Protein AF-A0A1V5PRC6-F1 (afdb_monomer_lite)

Secondary structure (DSSP, 8-state):
--TTGGGHHHHHHHHHHHHHHHHHHHHTTTTTTSHHHHHHHHHHHHHHHHHHHHHHH-GGGTS----EEEE-TTTSSEEEEE-SS--HHHHHHHHHHHTTS-HHHHHHHHHHHHHHHHHH---TTHHHHHTT-TGGGGGGGEEEEEEEE-STTTT-TTS--EEEEEEETTEEEEEEEEETTEEEEEEE----HHHH--

Sequence (198 aa):
MSKRKALILPVIILGLLEIFFVIMMLVFWGRIVHPVGAAIFGIMLTVFFIMYVYYYIHPEKYYSDDVKKFNSQLFGCDIEVEAENVSKEYVNACIRFFDKINMSLIVEKTHEDFERFKEVGTFDGIEDMEEQACDEGILDFIKMKIMHIDAEHGQDPNAVWFIAEGEAEWCEGFEIVVADGKVVHIGELSGDYNAWIK

pLDDT: mean 76.69, std 14.78, range [38.5, 95.56]

Structure (mmCIF, N/CA/C/O backbone):
data_AF-A0A1V5PRC6-F1
#
_entry.id   AF-A0A1V5PRC6-F1
#
loop_
_atom_site.group_PDB
_atom_site.id
_atom_site.type_symbol
_atom_site.label_atom_id
_atom_site.label_alt_id
_atom_site.label_comp_id
_atom_site.label_asym_id
_atom_site.label_entity_id
_atom_site.label_seq_id
_atom_site.pdbx_PDB_ins_code
_atom_site.Cartn_x
_atom_site.Cartn_y
_atom_site.Cartn_z
_atom_site.occupancy
_atom_site.B_iso_or_equiv
_atom_site.auth_seq_id
_atom_site.auth_comp_id
_atom_site.auth_asym_id
_atom_site.auth_atom_id
_atom_site.pdbx_PDB_model_num
ATOM 1 N N . MET A 1 1 ? 16.216 5.458 -0.255 1.00 42.84 1 MET A N 1
ATOM 2 C CA . MET A 1 1 ? 17.562 4.814 -0.319 1.00 42.84 1 MET A CA 1
ATOM 3 C C . MET A 1 1 ? 18.669 5.836 -0.609 1.00 42.84 1 MET A C 1
ATOM 5 O O . MET A 1 1 ? 18.447 6.764 -1.372 1.00 42.84 1 MET A O 1
ATOM 9 N N . SER A 1 2 ? 19.866 5.713 -0.008 1.00 38.50 2 SER A N 1
ATOM 10 C CA . SER A 1 2 ? 20.933 6.722 -0.177 1.00 38.50 2 SER A CA 1
ATOM 11 C C . SER A 1 2 ? 21.449 6.796 -1.624 1.00 38.50 2 SER A C 1
ATOM 13 O O . SER A 1 2 ? 21.716 5.767 -2.250 1.00 38.50 2 SER A O 1
ATOM 15 N N . LYS A 1 3 ? 21.663 8.024 -2.120 1.00 47.69 3 LYS A N 1
ATOM 16 C CA . LYS A 1 3 ? 22.167 8.406 -3.462 1.00 47.69 3 LYS A CA 1
ATOM 17 C C . LYS A 1 3 ? 23.437 7.668 -3.941 1.00 47.69 3 LYS A C 1
ATOM 19 O O . LYS A 1 3 ? 23.867 7.848 -5.074 1.00 47.69 3 LYS A O 1
ATOM 24 N N . ARG A 1 4 ? 24.054 6.836 -3.095 1.00 44.53 4 ARG A N 1
ATOM 25 C CA . ARG A 1 4 ? 25.241 6.031 -3.400 1.00 44.53 4 ARG A CA 1
ATOM 26 C C . ARG A 1 4 ? 24.949 4.841 -4.316 1.00 44.53 4 ARG A C 1
ATOM 28 O O . ARG A 1 4 ? 25.801 4.535 -5.138 1.00 44.53 4 ARG A O 1
ATOM 35 N N . LYS A 1 5 ? 23.778 4.191 -4.230 1.00 45.28 5 LYS A N 1
ATOM 36 C CA . LYS A 1 5 ? 23.466 3.022 -5.087 1.00 45.28 5 LYS A CA 1
ATOM 37 C C . LYS A 1 5 ? 23.193 3.409 -6.550 1.00 45.28 5 LYS A C 1
ATOM 39 O O . LYS A 1 5 ? 23.636 2.697 -7.445 1.00 45.28 5 LYS A O 1
ATOM 44 N N . ALA A 1 6 ? 22.600 4.582 -6.788 1.00 51.66 6 ALA A N 1
ATOM 45 C CA . ALA A 1 6 ? 22.374 5.135 -8.130 1.00 51.66 6 ALA A CA 1
ATOM 46 C C . ALA A 1 6 ? 23.675 5.475 -8.894 1.00 51.66 6 ALA A C 1
ATOM 48 O O . ALA A 1 6 ? 23.678 5.545 -10.118 1.00 51.66 6 ALA A O 1
ATOM 49 N N . LEU A 1 7 ? 24.799 5.649 -8.186 1.00 52.06 7 LEU A N 1
ATOM 50 C CA . LEU A 1 7 ? 26.110 5.954 -8.777 1.00 52.06 7 LEU A CA 1
ATOM 51 C C . LEU A 1 7 ? 26.957 4.708 -9.081 1.00 52.06 7 LEU A C 1
ATOM 53 O O . LEU A 1 7 ? 27.932 4.810 -9.819 1.00 52.06 7 LEU A O 1
ATOM 57 N N . ILE A 1 8 ? 26.596 3.531 -8.561 1.00 57.25 8 ILE A N 1
ATOM 58 C CA . ILE A 1 8 ? 27.386 2.302 -8.752 1.00 57.25 8 ILE A CA 1
ATOM 59 C C . ILE A 1 8 ? 27.219 1.755 -10.172 1.00 57.25 8 ILE A C 1
ATOM 61 O O . ILE A 1 8 ? 28.206 1.383 -10.803 1.00 57.25 8 ILE A O 1
ATOM 65 N N . LEU A 1 9 ? 25.993 1.747 -10.703 1.00 59.53 9 LEU A N 1
ATOM 66 C CA . LEU A 1 9 ? 25.723 1.231 -12.045 1.00 59.53 9 LEU A CA 1
ATOM 67 C C . LEU A 1 9 ? 26.432 2.048 -13.151 1.00 59.53 9 LEU A C 1
ATOM 69 O O . LEU A 1 9 ? 27.102 1.430 -13.979 1.00 59.53 9 LEU A O 1
ATOM 73 N N . PRO A 1 10 ? 26.415 3.400 -13.140 1.00 59.75 10 PRO A N 1
ATOM 74 C CA . PRO A 1 10 ? 27.219 4.206 -14.062 1.00 59.75 10 PRO A CA 1
ATOM 75 C C . PRO A 1 10 ? 28.721 3.911 -13.985 1.00 59.75 10 PRO A C 1
ATOM 77 O O . PRO A 1 10 ? 29.382 3.848 -15.017 1.00 59.75 10 PRO A O 1
ATOM 80 N N . VAL A 1 11 ? 29.261 3.691 -12.781 1.00 63.56 11 VAL A N 1
ATOM 81 C CA . VAL A 1 11 ? 30.690 3.398 -12.572 1.00 63.56 11 VAL A CA 1
ATOM 82 C C . VAL A 1 11 ? 31.066 2.011 -13.099 1.00 63.56 11 VAL A C 1
ATOM 84 O O . VAL A 1 11 ? 32.106 1.863 -13.737 1.00 63.56 11 VAL A O 1
ATOM 87 N N . ILE A 1 12 ? 30.215 1.000 -12.897 1.00 66.81 12 ILE A N 1
ATOM 88 C CA . ILE A 1 12 ? 30.422 -0.346 -13.455 1.00 66.81 12 ILE A CA 1
ATOM 89 C C . ILE A 1 12 ? 30.354 -0.308 -14.986 1.00 66.81 12 ILE A C 1
ATOM 91 O O . ILE A 1 12 ? 31.206 -0.900 -15.650 1.00 66.81 12 ILE A O 1
ATOM 95 N N . ILE A 1 13 ? 29.386 0.421 -15.553 1.00 66.31 13 ILE A N 1
ATOM 96 C CA . ILE A 1 13 ? 29.265 0.605 -17.006 1.00 66.31 13 ILE A CA 1
ATOM 97 C C . ILE A 1 13 ? 30.512 1.312 -17.559 1.00 66.31 13 ILE A C 1
ATOM 99 O O . ILE A 1 13 ? 31.078 0.840 -18.542 1.00 66.31 13 ILE A O 1
ATOM 103 N N . LEU A 1 14 ? 30.998 2.373 -16.905 1.00 64.38 14 LEU A N 1
ATOM 104 C CA . LEU A 1 14 ? 32.249 3.059 -17.262 1.00 64.38 14 LEU A CA 1
ATOM 105 C C . LEU A 1 14 ? 33.458 2.111 -17.248 1.00 64.38 14 LEU A C 1
ATOM 107 O O . LEU A 1 14 ? 34.212 2.077 -18.218 1.00 64.38 14 LEU A O 1
ATOM 111 N N . GLY A 1 15 ? 33.610 1.291 -16.205 1.00 69.19 15 GLY A N 1
ATOM 112 C CA . GLY A 1 15 ? 34.717 0.333 -16.111 1.00 69.19 15 GLY A CA 1
ATOM 113 C C . GLY A 1 15 ? 34.672 -0.755 -17.191 1.00 69.19 15 GLY A C 1
ATOM 114 O O . GLY A 1 15 ? 35.693 -1.078 -17.798 1.00 69.19 15 GLY A O 1
ATOM 115 N N . LEU A 1 16 ? 33.487 -1.296 -17.493 1.00 68.31 16 LEU A N 1
ATOM 116 C CA . LEU A 1 16 ? 33.313 -2.274 -18.574 1.00 68.31 16 LEU A CA 1
ATOM 117 C C . LEU A 1 16 ? 33.572 -1.656 -19.958 1.00 68.31 16 LEU A C 1
ATOM 119 O O . LEU A 1 16 ? 34.124 -2.324 -20.835 1.00 68.31 16 LEU A O 1
ATOM 123 N N . LEU A 1 17 ? 33.222 -0.381 -20.144 1.00 63.91 17 LEU A N 1
ATOM 124 C CA . LEU A 1 17 ? 33.482 0.371 -21.373 1.00 63.91 17 LEU A CA 1
ATOM 125 C C . LEU A 1 17 ? 34.975 0.629 -21.591 1.00 63.91 17 LEU A C 1
ATOM 127 O O . LEU A 1 17 ? 35.452 0.467 -22.713 1.00 63.91 17 LEU A O 1
ATOM 131 N N . GLU A 1 18 ? 35.726 0.975 -20.545 1.00 63.62 18 GLU A N 1
ATOM 132 C CA . GLU A 1 18 ? 37.183 1.134 -20.636 1.00 63.62 18 GLU A CA 1
ATOM 133 C C . GLU A 1 18 ? 37.867 -0.182 -21.020 1.00 63.62 18 GLU A C 1
ATOM 135 O O . GLU A 1 18 ? 38.711 -0.209 -21.917 1.00 63.62 18 GLU A O 1
ATOM 140 N N . ILE A 1 19 ? 37.446 -1.297 -20.415 1.00 71.38 19 ILE A N 1
ATOM 141 C CA . ILE A 1 19 ? 37.961 -2.631 -20.750 1.00 71.38 19 ILE A CA 1
ATOM 142 C C . ILE A 1 19 ? 37.631 -2.987 -22.206 1.00 71.38 19 ILE A C 1
ATOM 144 O O . ILE A 1 19 ? 38.510 -3.439 -22.943 1.00 71.38 19 ILE A O 1
ATOM 148 N N . PHE A 1 20 ? 36.397 -2.740 -22.655 1.00 70.50 20 PHE A N 1
ATOM 149 C CA . PHE A 1 20 ? 35.999 -2.953 -24.048 1.00 70.50 20 PHE A CA 1
ATOM 150 C C . PHE A 1 20 ? 36.829 -2.099 -25.017 1.00 70.50 20 PHE A C 1
ATOM 152 O O . PHE A 1 20 ? 37.283 -2.599 -26.046 1.00 70.50 20 PHE A O 1
ATOM 159 N N . PHE A 1 21 ? 37.084 -0.834 -24.676 1.00 66.19 21 PHE A N 1
ATOM 160 C CA . PHE A 1 21 ? 37.888 0.082 -25.484 1.00 66.19 21 PHE A CA 1
ATOM 161 C C . PHE A 1 21 ? 39.344 -0.383 -25.605 1.00 66.19 21 PHE A C 1
ATOM 163 O O . PHE A 1 21 ? 39.897 -0.393 -26.705 1.00 66.19 21 PHE A O 1
ATOM 170 N N . VAL A 1 22 ? 39.946 -0.838 -24.502 1.00 67.75 22 VAL A N 1
ATOM 171 C CA . VAL A 1 22 ? 41.302 -1.408 -24.490 1.00 67.75 22 VAL A CA 1
ATOM 172 C C . VAL A 1 22 ? 41.365 -2.682 -25.336 1.00 67.75 22 VAL A C 1
ATOM 174 O O . VAL A 1 22 ? 42.270 -2.823 -26.157 1.00 67.75 22 VAL A O 1
ATOM 177 N N . ILE A 1 23 ? 40.385 -3.582 -25.209 1.00 69.69 23 ILE A N 1
ATOM 178 C CA . ILE A 1 23 ? 40.307 -4.806 -26.022 1.00 69.69 23 ILE A CA 1
ATOM 179 C C . ILE A 1 23 ? 40.154 -4.459 -27.507 1.00 69.69 23 ILE A C 1
ATOM 181 O O . ILE A 1 23 ? 40.858 -5.023 -28.339 1.00 69.69 23 ILE A O 1
ATOM 185 N N . MET A 1 24 ? 39.294 -3.502 -27.856 1.00 66.50 24 MET A N 1
ATOM 186 C CA . MET A 1 24 ? 39.117 -3.042 -29.236 1.00 66.50 24 MET A CA 1
ATOM 187 C C . MET A 1 24 ? 40.388 -2.395 -29.793 1.00 66.50 24 MET A C 1
ATOM 189 O O . MET A 1 24 ? 40.778 -2.699 -30.920 1.00 66.50 24 MET A O 1
ATOM 193 N N . MET A 1 25 ? 41.081 -1.559 -29.014 1.00 66.88 25 MET A N 1
ATOM 194 C CA . MET A 1 25 ? 42.379 -1.013 -29.414 1.00 66.88 25 MET A CA 1
ATOM 195 C C . MET A 1 25 ? 43.389 -2.128 -29.679 1.00 66.88 25 MET A C 1
ATOM 197 O O . MET A 1 25 ? 44.073 -2.064 -30.693 1.00 66.88 25 MET A O 1
ATOM 201 N N . LEU A 1 26 ? 43.457 -3.155 -28.826 1.00 66.00 26 LEU A N 1
ATOM 202 C CA . LEU A 1 26 ? 44.367 -4.294 -28.989 1.00 66.00 26 LEU A CA 1
ATOM 203 C C . LEU A 1 26 ? 44.008 -5.173 -30.199 1.00 66.00 26 LEU A C 1
ATOM 205 O O . LEU A 1 26 ? 44.893 -5.549 -30.963 1.00 66.00 26 LEU A O 1
ATOM 209 N N . VAL A 1 27 ? 42.722 -5.470 -30.413 1.00 66.06 27 VAL A N 1
ATOM 210 C CA . VAL A 1 27 ? 42.231 -6.310 -31.525 1.00 66.06 27 VAL A CA 1
ATOM 211 C C . VAL A 1 27 ? 42.400 -5.615 -32.877 1.00 66.06 27 VAL A C 1
ATOM 213 O O . VAL A 1 27 ? 42.707 -6.261 -33.880 1.00 66.06 27 VAL A O 1
ATOM 216 N N . PHE A 1 28 ? 42.222 -4.295 -32.920 1.00 59.84 28 PHE A N 1
ATOM 217 C CA . PHE A 1 28 ? 42.363 -3.499 -34.138 1.00 59.84 28 PHE A CA 1
ATOM 218 C C . PHE A 1 28 ? 43.728 -2.801 -34.253 1.00 59.84 28 PHE A C 1
ATOM 220 O O . PHE A 1 28 ? 43.944 -2.029 -35.198 1.00 59.84 28 PHE A O 1
ATOM 227 N N . TRP A 1 29 ? 44.674 -3.109 -33.357 1.00 55.72 29 TRP A N 1
ATOM 228 C CA . TRP A 1 29 ? 46.030 -2.568 -33.388 1.00 55.72 29 TRP A CA 1
ATOM 229 C C . TRP A 1 29 ? 46.721 -2.998 -34.689 1.00 55.72 29 TRP A C 1
ATOM 231 O O . TRP A 1 29 ? 47.000 -4.172 -34.918 1.00 55.72 29 TRP A O 1
ATOM 241 N N . GLY A 1 30 ? 46.934 -2.038 -35.593 1.00 57.31 30 GLY A N 1
ATOM 242 C CA . GLY A 1 30 ? 47.478 -2.262 -36.940 1.00 57.31 30 GLY A CA 1
ATOM 243 C C . GLY A 1 30 ? 46.455 -2.230 -38.088 1.00 57.31 30 GLY A C 1
ATOM 244 O O . GLY A 1 30 ? 46.858 -2.049 -39.233 1.00 57.31 30 GLY A O 1
ATOM 245 N N . ARG A 1 31 ? 45.141 -2.318 -37.820 1.00 54.44 31 ARG A N 1
ATOM 246 C CA . ARG A 1 31 ? 44.065 -2.150 -38.831 1.00 54.44 31 ARG A CA 1
ATOM 247 C C . ARG A 1 31 ? 43.356 -0.793 -38.773 1.00 54.44 31 ARG A C 1
ATOM 249 O O . ARG A 1 31 ? 42.708 -0.420 -39.747 1.00 54.44 31 ARG A O 1
ATOM 256 N N . ILE A 1 32 ? 43.516 -0.030 -37.688 1.00 52.97 32 ILE A N 1
ATOM 257 C CA . ILE A 1 32 ? 42.966 1.338 -37.531 1.00 52.97 32 ILE A CA 1
ATOM 258 C C . ILE A 1 32 ? 43.562 2.329 -38.548 1.00 52.97 32 ILE A C 1
ATOM 260 O O . ILE A 1 32 ? 42.933 3.325 -38.888 1.00 52.97 32 ILE A O 1
ATOM 264 N N . VAL A 1 33 ? 44.737 2.024 -39.104 1.00 53.78 33 VAL A N 1
ATOM 265 C CA . VAL A 1 33 ? 45.370 2.827 -40.166 1.00 53.78 33 VAL A CA 1
ATOM 266 C C . VAL A 1 33 ? 44.620 2.693 -41.506 1.00 53.78 33 VAL A C 1
ATOM 268 O O . VAL A 1 33 ? 44.808 3.504 -42.408 1.00 53.78 33 VAL A O 1
ATOM 271 N N . HIS A 1 34 ? 43.740 1.692 -41.646 1.00 58.69 34 HIS A N 1
ATOM 272 C CA . HIS A 1 34 ? 42.893 1.521 -42.821 1.00 58.69 34 HIS A CA 1
ATOM 273 C C . HIS A 1 34 ? 41.603 2.353 -42.676 1.00 58.69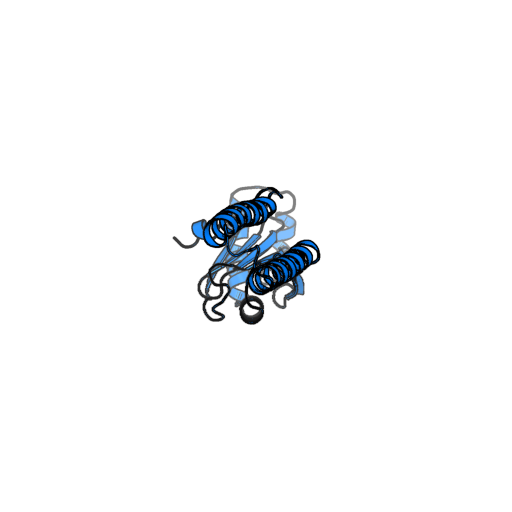 34 HIS A C 1
ATOM 275 O O . HIS A 1 34 ? 40.905 2.221 -41.665 1.00 58.69 34 HIS A O 1
ATOM 281 N N . PRO A 1 35 ? 41.212 3.152 -43.687 1.00 62.84 35 PRO A N 1
ATOM 282 C CA . PRO A 1 35 ? 40.101 4.109 -43.586 1.00 62.84 35 PRO A CA 1
ATOM 283 C C . PRO A 1 35 ? 38.759 3.465 -43.200 1.00 62.84 35 PRO A C 1
ATOM 285 O O . PRO A 1 35 ? 37.956 4.068 -42.495 1.00 62.84 35 PRO A O 1
ATOM 288 N N . VAL A 1 36 ? 38.541 2.205 -43.589 1.00 68.25 36 VAL A N 1
ATOM 289 C CA . VAL A 1 36 ? 37.343 1.431 -43.213 1.00 68.25 36 VAL A CA 1
ATOM 290 C C . VAL A 1 36 ? 37.315 1.101 -41.713 1.00 68.25 36 VAL A C 1
ATOM 292 O O . VAL A 1 36 ? 36.262 1.187 -41.088 1.00 68.25 36 VAL A O 1
ATOM 295 N N . GLY A 1 37 ? 38.462 0.762 -41.116 1.00 63.81 37 GLY A N 1
ATOM 296 C CA . GLY A 1 37 ? 38.559 0.473 -39.681 1.00 63.81 37 GLY A CA 1
ATOM 297 C C . GLY A 1 37 ? 38.325 1.722 -38.831 1.00 63.81 37 GLY A C 1
ATOM 298 O O . GLY A 1 37 ? 37.599 1.664 -37.841 1.00 63.81 37 GLY A O 1
ATOM 299 N N . ALA A 1 38 ? 38.859 2.865 -39.271 1.00 63.09 38 ALA A N 1
ATOM 300 C CA . ALA A 1 38 ? 38.628 4.159 -38.631 1.00 63.09 38 ALA A CA 1
ATOM 301 C C . ALA A 1 38 ? 37.149 4.588 -38.689 1.00 63.09 38 ALA A C 1
ATOM 303 O O . ALA A 1 38 ? 36.611 5.071 -37.694 1.00 63.09 38 ALA A O 1
ATOM 304 N N . ALA A 1 39 ? 36.470 4.363 -39.820 1.00 67.94 39 ALA A N 1
ATOM 305 C CA . ALA A 1 39 ? 35.051 4.686 -39.974 1.00 67.94 39 ALA A CA 1
ATOM 306 C C . ALA A 1 39 ? 34.151 3.841 -39.056 1.00 67.94 39 ALA A C 1
ATOM 308 O O . ALA A 1 39 ? 33.289 4.389 -38.372 1.00 67.94 39 ALA A O 1
ATOM 309 N N . ILE A 1 40 ? 34.375 2.522 -38.988 1.00 71.81 40 ILE A N 1
ATOM 310 C CA . ILE A 1 40 ? 33.607 1.624 -38.105 1.00 71.81 40 ILE A CA 1
ATOM 311 C C . ILE A 1 40 ? 33.808 2.018 -36.637 1.00 71.81 40 ILE A C 1
ATOM 313 O O . ILE A 1 40 ? 32.838 2.132 -35.887 1.00 71.81 40 ILE A O 1
ATOM 317 N N . PHE A 1 41 ? 35.052 2.290 -36.241 1.00 67.62 41 PHE A N 1
ATOM 318 C CA . PHE A 1 41 ? 35.378 2.719 -34.884 1.00 67.62 41 PHE A CA 1
ATOM 319 C C . PHE A 1 41 ? 34.721 4.060 -34.519 1.00 67.62 41 PHE A C 1
ATOM 321 O O . PHE A 1 41 ? 34.137 4.186 -33.443 1.00 67.62 41 PHE A O 1
ATOM 328 N N . GLY A 1 42 ? 34.740 5.038 -35.432 1.00 67.56 42 GLY A N 1
ATOM 329 C CA . GLY A 1 42 ? 34.086 6.335 -35.237 1.00 67.56 42 GLY A CA 1
ATOM 330 C C . GLY A 1 42 ? 32.561 6.240 -35.133 1.00 67.56 42 GLY A C 1
ATOM 331 O O . GLY A 1 42 ? 31.963 6.914 -34.295 1.00 67.56 42 GLY A O 1
ATOM 332 N N . ILE A 1 43 ? 31.921 5.369 -35.922 1.00 74.62 43 ILE A N 1
ATOM 333 C CA . ILE A 1 43 ? 30.471 5.130 -35.838 1.00 74.62 43 ILE A CA 1
ATOM 334 C C . ILE A 1 43 ? 30.114 4.495 -34.495 1.00 74.62 43 ILE A C 1
ATOM 336 O O . ILE A 1 43 ? 29.192 4.968 -33.833 1.00 74.62 43 ILE A O 1
ATOM 340 N N . MET A 1 44 ? 30.863 3.477 -34.057 1.00 67.31 44 MET A N 1
ATOM 341 C CA . MET A 1 44 ? 30.644 2.861 -32.747 1.00 67.31 44 MET A CA 1
ATOM 342 C C . MET A 1 44 ? 30.777 3.898 -31.629 1.00 67.31 44 MET A C 1
ATOM 344 O O . MET A 1 44 ? 29.843 4.056 -30.849 1.00 67.31 44 MET A O 1
ATOM 348 N N . LEU A 1 45 ? 31.872 4.668 -31.600 1.00 70.06 45 LEU A N 1
ATOM 349 C CA . LEU A 1 45 ? 32.074 5.753 -30.629 1.00 70.06 45 LEU A CA 1
ATOM 350 C C . LEU A 1 45 ? 30.914 6.753 -30.612 1.00 70.06 45 LEU A C 1
ATOM 352 O O . LEU A 1 45 ? 30.483 7.174 -29.544 1.00 70.06 45 LEU A O 1
ATOM 356 N N . THR A 1 46 ? 30.392 7.107 -31.786 1.00 72.81 46 THR A N 1
ATOM 357 C CA . THR A 1 46 ? 29.280 8.056 -31.913 1.00 72.81 46 THR A CA 1
ATOM 358 C C . THR A 1 46 ? 27.983 7.486 -31.341 1.00 72.81 46 THR A C 1
ATOM 360 O O . THR A 1 46 ? 27.306 8.168 -30.575 1.00 72.81 46 THR A O 1
ATOM 363 N N . VAL A 1 47 ? 27.647 6.229 -31.652 1.00 73.00 47 VAL A N 1
ATOM 364 C CA . VAL A 1 47 ? 26.469 5.547 -31.085 1.00 73.00 47 VAL A CA 1
ATOM 365 C C . VAL A 1 47 ? 26.585 5.456 -29.564 1.00 73.00 47 VAL A C 1
ATOM 367 O O . VAL A 1 47 ? 25.632 5.778 -28.856 1.00 73.00 47 VAL A O 1
ATOM 370 N N . PHE A 1 48 ? 27.766 5.104 -29.053 1.00 65.69 48 PHE A N 1
ATOM 371 C CA . PHE A 1 48 ? 28.021 5.053 -27.614 1.00 65.69 48 PHE A CA 1
ATOM 372 C C . PHE A 1 48 ? 27.915 6.426 -26.950 1.00 65.69 48 PHE A C 1
ATOM 374 O O . PHE A 1 48 ? 27.309 6.537 -25.888 1.00 65.69 48 PHE A O 1
ATOM 381 N N . PHE A 1 49 ? 28.440 7.478 -27.578 1.00 69.56 49 PHE A N 1
ATOM 382 C CA . PHE A 1 49 ? 28.317 8.842 -27.071 1.00 69.56 49 PHE A CA 1
ATOM 383 C C . PHE A 1 49 ? 26.853 9.293 -27.013 1.00 69.56 49 PHE A C 1
ATOM 385 O O . PHE A 1 49 ? 26.426 9.855 -26.009 1.00 69.56 49 PHE A O 1
ATOM 392 N N . ILE A 1 50 ? 26.056 8.985 -28.041 1.00 73.31 50 ILE A N 1
ATOM 393 C CA . ILE A 1 50 ? 24.617 9.281 -28.054 1.00 73.31 50 ILE A CA 1
ATOM 394 C C . ILE A 1 50 ? 23.894 8.514 -26.940 1.00 73.31 50 ILE A C 1
ATOM 396 O O . ILE A 1 50 ? 23.097 9.112 -26.221 1.00 73.31 50 ILE A O 1
ATOM 400 N N . MET A 1 51 ? 24.189 7.223 -26.749 1.00 63.59 51 MET A N 1
ATOM 401 C CA . MET A 1 51 ? 23.611 6.431 -25.655 1.00 63.59 51 MET A CA 1
ATOM 402 C C . MET A 1 51 ? 24.002 6.975 -24.274 1.00 63.59 51 MET A C 1
ATOM 404 O O . MET A 1 51 ? 23.151 7.062 -23.393 1.00 63.59 51 MET A O 1
ATOM 408 N N . TYR A 1 52 ? 25.261 7.385 -24.095 1.00 65.56 52 TYR A N 1
ATOM 409 C CA . TYR A 1 52 ? 25.754 7.995 -22.859 1.00 65.56 52 TYR A CA 1
ATOM 410 C C . TYR A 1 52 ? 25.041 9.317 -22.552 1.00 65.56 52 TYR A C 1
ATOM 412 O O . TYR A 1 52 ? 24.530 9.511 -21.450 1.00 65.56 52 TYR A O 1
ATOM 420 N N . VAL A 1 53 ? 24.956 10.211 -23.541 1.00 68.75 53 VAL A N 1
ATOM 421 C CA . VAL A 1 53 ? 24.252 11.494 -23.417 1.00 68.75 53 VAL A CA 1
ATOM 422 C C . VAL A 1 53 ? 22.768 11.267 -23.121 1.00 68.75 53 VAL A C 1
ATOM 424 O O . VAL A 1 53 ? 22.220 11.916 -22.235 1.00 68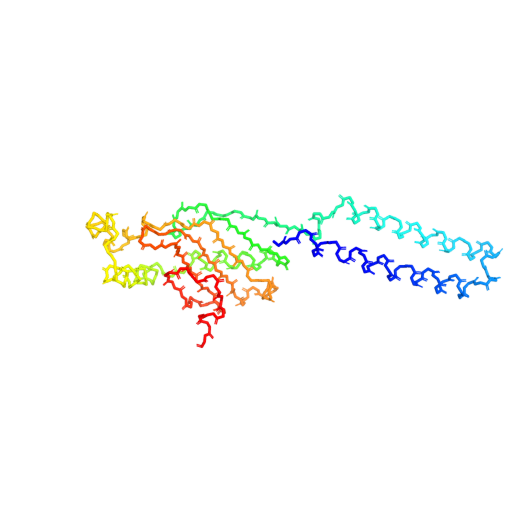.75 53 VAL A O 1
ATOM 427 N N . TYR A 1 54 ? 22.127 10.309 -23.793 1.00 62.78 54 TYR A N 1
ATOM 428 C CA . TYR A 1 54 ? 20.732 9.951 -23.539 1.00 62.78 54 TYR A CA 1
ATOM 429 C C . TYR A 1 54 ? 20.509 9.451 -22.102 1.00 62.78 54 TYR A C 1
ATOM 431 O O . TYR A 1 54 ? 19.567 9.894 -21.447 1.00 62.78 54 TYR A O 1
ATOM 439 N N . TYR A 1 55 ? 21.394 8.591 -21.587 1.00 60.34 55 TYR A N 1
ATOM 440 C CA . TYR A 1 55 ? 21.318 8.078 -20.214 1.00 60.34 55 TYR A CA 1
ATOM 441 C C . TYR A 1 55 ? 21.501 9.185 -19.165 1.00 60.34 55 TYR A C 1
ATOM 443 O O . TYR A 1 55 ? 20.806 9.205 -18.153 1.00 60.34 55 TYR A O 1
ATOM 451 N N . TYR A 1 56 ? 22.408 10.134 -19.416 1.00 60.56 56 TYR A N 1
ATOM 452 C CA . TYR A 1 56 ? 22.692 11.227 -18.483 1.00 60.56 56 TYR A CA 1
ATOM 453 C C . TYR A 1 56 ? 21.627 12.335 -18.503 1.00 60.56 56 TYR A C 1
ATOM 455 O O . TYR A 1 56 ? 21.383 12.968 -17.480 1.00 60.56 56 TYR A O 1
ATOM 463 N N . ILE A 1 57 ? 20.992 12.581 -19.655 1.00 61.25 57 ILE A N 1
ATOM 464 C CA . ILE A 1 57 ? 19.932 13.593 -19.801 1.00 61.25 57 ILE A CA 1
ATOM 465 C C . ILE A 1 57 ? 18.567 13.060 -19.338 1.00 61.25 57 ILE A C 1
ATOM 467 O O . ILE A 1 57 ? 17.739 13.843 -18.882 1.00 61.25 57 ILE A O 1
ATOM 471 N N . HIS A 1 58 ? 18.325 11.746 -19.413 1.00 52.34 58 HIS A N 1
ATOM 472 C CA . HIS A 1 58 ? 17.062 11.127 -18.993 1.00 52.34 58 HIS A CA 1
ATOM 473 C C . HIS A 1 58 ? 17.239 10.042 -17.915 1.00 52.34 58 HIS A C 1
ATOM 475 O O . HIS A 1 58 ? 16.797 8.908 -18.127 1.00 52.34 58 HIS A O 1
ATOM 481 N N . PRO A 1 59 ? 17.819 10.355 -16.739 1.00 48.75 59 PRO A N 1
ATOM 482 C CA . PRO A 1 59 ? 17.908 9.383 -15.644 1.00 48.75 59 PRO A CA 1
ATOM 483 C C . PRO A 1 59 ? 16.512 8.932 -15.170 1.00 48.75 59 PRO A C 1
ATOM 485 O O . PRO A 1 59 ? 16.317 7.782 -14.792 1.00 48.75 59 PRO A O 1
ATOM 488 N N . GLU A 1 60 ? 15.522 9.813 -15.299 1.00 44.78 60 GLU A N 1
ATOM 489 C CA . GLU A 1 60 ? 14.124 9.652 -14.873 1.00 44.78 60 GLU A CA 1
ATOM 490 C C . GLU A 1 60 ? 13.358 8.584 -15.675 1.00 44.78 60 GLU A C 1
ATOM 492 O O . GLU A 1 60 ? 12.376 8.034 -15.198 1.00 44.78 60 GLU A O 1
ATOM 497 N N . LYS A 1 61 ? 13.821 8.232 -16.888 1.00 45.69 61 LYS A N 1
ATOM 498 C CA . LYS A 1 61 ? 13.241 7.124 -17.675 1.00 45.69 61 LYS A CA 1
ATOM 499 C C . LYS A 1 61 ? 13.682 5.737 -17.200 1.00 45.69 61 LYS A C 1
ATOM 501 O O . LYS A 1 61 ? 13.089 4.750 -17.626 1.00 45.69 61 LYS A O 1
ATOM 506 N N . TYR A 1 62 ? 14.742 5.662 -16.398 1.00 43.69 62 TYR A N 1
ATOM 507 C CA . TYR A 1 62 ? 15.311 4.411 -15.885 1.00 43.69 62 TYR A CA 1
ATOM 508 C C . TYR A 1 62 ? 15.150 4.269 -14.368 1.00 43.69 62 TYR A C 1
ATOM 510 O O . TYR A 1 62 ? 15.231 3.162 -13.849 1.00 43.69 62 TYR A O 1
ATOM 518 N N . TYR A 1 63 ? 14.899 5.382 -13.681 1.00 47.12 63 TYR A N 1
ATOM 519 C CA . TYR A 1 63 ? 14.585 5.467 -12.262 1.00 47.12 63 TYR A CA 1
ATOM 520 C C . TYR A 1 63 ? 13.379 6.392 -12.114 1.00 47.12 63 TYR A C 1
ATOM 522 O O . TYR A 1 63 ? 13.517 7.544 -11.704 1.00 47.12 63 TYR A O 1
ATOM 530 N N . SER A 1 64 ? 12.211 5.938 -12.561 1.00 46.53 64 SER A N 1
ATOM 531 C CA . SER A 1 64 ? 10.979 6.629 -12.212 1.00 46.53 64 SER A CA 1
ATOM 532 C C . SER A 1 64 ? 10.554 6.130 -10.837 1.00 46.53 64 SER A C 1
ATOM 534 O O . SER A 1 64 ? 9.984 5.040 -10.728 1.00 46.53 64 SER A O 1
ATOM 536 N N . ASP A 1 65 ? 10.795 6.941 -9.809 1.00 52.66 65 ASP A N 1
ATOM 537 C CA . ASP A 1 65 ? 9.943 6.960 -8.618 1.00 52.66 65 ASP A CA 1
ATOM 538 C C . ASP A 1 65 ? 8.585 7.504 -9.091 1.00 52.66 65 ASP A C 1
ATOM 540 O O . ASP A 1 65 ? 8.242 8.669 -8.885 1.00 52.66 65 ASP A O 1
ATOM 544 N N . ASP A 1 66 ? 7.863 6.700 -9.876 1.00 61.38 66 ASP A N 1
ATOM 545 C CA . ASP A 1 66 ? 6.565 7.047 -10.445 1.00 61.38 66 ASP A CA 1
ATOM 546 C C . ASP A 1 66 ? 5.545 6.936 -9.311 1.00 61.38 66 ASP A C 1
ATOM 548 O O . ASP A 1 66 ? 4.758 5.991 -9.221 1.00 61.38 66 ASP A O 1
ATOM 552 N N . VAL A 1 67 ? 5.606 7.915 -8.412 1.00 64.69 67 VAL A N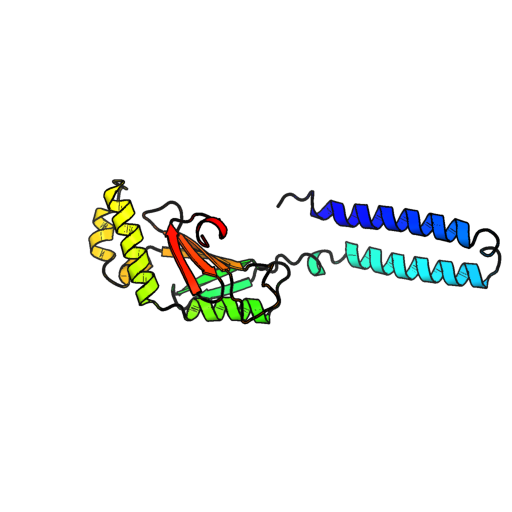 1
ATOM 553 C CA . VAL A 1 67 ? 4.651 8.092 -7.333 1.00 64.69 67 VAL A CA 1
ATOM 554 C C . VAL A 1 67 ? 3.305 8.398 -7.973 1.00 64.69 67 VAL A C 1
ATOM 556 O O . VAL A 1 67 ? 3.065 9.482 -8.517 1.00 64.69 67 VAL A O 1
ATOM 559 N N . LYS A 1 68 ? 2.419 7.406 -7.958 1.00 80.69 68 LYS A N 1
ATOM 560 C CA . LYS A 1 68 ? 1.046 7.536 -8.456 1.00 80.69 68 LYS A CA 1
ATOM 561 C C . LYS A 1 68 ? 0.137 7.882 -7.289 1.00 80.69 68 LYS A C 1
ATOM 563 O O . LYS A 1 68 ? 0.443 7.575 -6.149 1.00 80.69 68 LYS A O 1
ATOM 568 N N . LYS A 1 69 ? -0.992 8.527 -7.558 1.00 84.94 69 LYS A N 1
ATOM 569 C CA . LYS A 1 69 ? -2.032 8.766 -6.549 1.00 84.94 69 LYS A CA 1
ATOM 570 C C . LYS A 1 69 ? -3.352 8.229 -7.064 1.00 84.94 69 LYS A C 1
ATOM 572 O O . LYS A 1 69 ? -3.635 8.358 -8.258 1.00 84.94 69 LYS A O 1
ATOM 577 N N . PHE A 1 70 ? -4.140 7.630 -6.185 1.00 88.06 70 PHE A N 1
ATOM 578 C CA . PHE A 1 70 ? -5.511 7.225 -6.477 1.00 88.06 70 PHE A CA 1
ATOM 579 C C . PHE A 1 70 ? -6.402 7.515 -5.274 1.00 88.06 70 PHE A C 1
ATOM 581 O O . PHE A 1 70 ? -5.926 7.579 -4.146 1.00 88.06 70 PHE A O 1
ATOM 588 N N . ASN A 1 71 ? -7.692 7.699 -5.528 1.00 87.19 71 ASN A N 1
ATOM 589 C CA . ASN A 1 71 ? -8.675 7.848 -4.468 1.00 87.19 71 ASN A CA 1
ATOM 590 C C . ASN A 1 71 ? -9.236 6.466 -4.109 1.00 87.19 71 ASN A C 1
ATOM 592 O O . ASN A 1 71 ? -9.685 5.743 -5.001 1.00 87.19 71 ASN A O 1
ATOM 596 N N . SER A 1 72 ? -9.166 6.109 -2.830 1.00 83.00 72 SER A N 1
ATOM 597 C CA . SER A 1 72 ? -9.650 4.842 -2.282 1.00 83.00 72 SER A CA 1
ATOM 598 C C . SER A 1 72 ? -11.154 4.871 -2.051 1.00 83.00 72 SER A C 1
ATOM 600 O O . SER A 1 72 ? -11.670 5.803 -1.436 1.00 83.00 72 SER A O 1
ATOM 602 N N . GLN A 1 73 ? -11.852 3.804 -2.444 1.00 81.88 73 GLN A N 1
ATOM 603 C CA . GLN A 1 73 ? -13.260 3.634 -2.072 1.00 81.88 73 GLN A CA 1
ATOM 604 C C . GLN A 1 73 ? -13.440 3.194 -0.615 1.00 81.88 73 GLN A C 1
ATOM 606 O O . GLN A 1 73 ? -14.467 3.507 -0.022 1.00 81.88 73 GLN A O 1
ATOM 611 N N . LEU A 1 74 ? -12.459 2.492 -0.039 1.00 79.62 74 LEU A N 1
ATOM 612 C CA . LEU A 1 74 ? -12.538 1.983 1.334 1.00 79.62 74 LEU A CA 1
ATOM 613 C C . LEU A 1 74 ? -12.464 3.093 2.385 1.00 79.62 74 LEU A C 1
ATOM 615 O O . LEU A 1 74 ? -13.183 3.058 3.372 1.00 79.62 74 LEU A O 1
ATOM 619 N N . PHE A 1 75 ? -11.591 4.073 2.163 1.00 79.75 75 PHE A N 1
ATOM 620 C CA . PHE A 1 75 ? -11.303 5.137 3.133 1.00 79.75 75 PHE A CA 1
ATOM 621 C C . PHE A 1 75 ? -11.693 6.528 2.615 1.00 79.75 75 PHE A C 1
ATOM 623 O O . PHE A 1 75 ? -11.491 7.527 3.298 1.00 79.75 75 PHE A O 1
ATOM 630 N N . GLY A 1 76 ? -12.196 6.628 1.377 1.00 81.38 76 GLY A N 1
ATOM 631 C CA . GLY A 1 76 ? -12.592 7.896 0.753 1.00 81.38 76 GLY A CA 1
ATOM 632 C C . GLY A 1 76 ? -11.453 8.908 0.573 1.00 81.38 76 GLY A C 1
ATOM 633 O O . GLY A 1 76 ? -11.710 10.080 0.294 1.00 81.38 76 GLY A O 1
ATOM 634 N N . CYS A 1 77 ? -10.199 8.489 0.757 1.00 82.94 77 CYS A N 1
ATOM 635 C CA . CYS A 1 77 ? -9.031 9.360 0.791 1.00 82.94 77 CYS A CA 1
ATOM 636 C C . CYS A 1 77 ? -8.110 9.144 -0.415 1.00 82.94 77 CYS A C 1
ATOM 638 O O . CYS A 1 77 ? -8.110 8.089 -1.055 1.00 82.94 77 CYS A O 1
ATOM 640 N N . ASP A 1 78 ? -7.303 10.161 -0.716 1.00 89.75 78 ASP A N 1
ATOM 641 C CA . ASP A 1 78 ? -6.231 10.040 -1.699 1.00 89.75 78 ASP A CA 1
ATOM 642 C C . ASP A 1 78 ? -5.049 9.281 -1.081 1.00 89.75 78 ASP A C 1
ATOM 644 O O . ASP A 1 78 ? -4.449 9.743 -0.109 1.00 89.75 78 ASP A O 1
ATOM 648 N N . ILE A 1 79 ? -4.705 8.139 -1.676 1.00 91.62 79 ILE A N 1
ATOM 649 C CA . ILE A 1 79 ? -3.587 7.279 -1.282 1.00 91.62 79 ILE A CA 1
ATOM 650 C C . ILE A 1 79 ? -2.462 7.415 -2.309 1.00 91.62 79 ILE A C 1
ATOM 652 O O . ILE A 1 79 ? -2.672 7.362 -3.527 1.00 91.62 79 ILE A O 1
ATOM 656 N N . GLU A 1 80 ? -1.250 7.606 -1.801 1.00 93.38 80 GLU A N 1
ATOM 657 C CA . GLU A 1 80 ? -0.018 7.615 -2.579 1.00 93.38 80 GLU A CA 1
ATOM 658 C C . GLU A 1 80 ? 0.444 6.186 -2.879 1.00 93.38 80 GLU A C 1
ATOM 660 O O . GLU A 1 80 ? 0.332 5.306 -2.043 1.00 93.38 80 GLU A O 1
ATOM 665 N N . VAL A 1 81 ? 0.940 5.921 -4.081 1.00 91.31 81 VAL A N 1
ATOM 666 C CA . VAL A 1 81 ? 1.369 4.595 -4.529 1.00 91.31 81 VAL A CA 1
ATOM 667 C C . VAL A 1 81 ? 2.825 4.671 -4.925 1.00 91.31 81 VAL A C 1
ATOM 669 O O . VAL A 1 81 ? 3.171 5.330 -5.910 1.00 91.31 81 VAL A O 1
ATOM 672 N N . GLU A 1 82 ? 3.649 3.938 -4.193 1.00 90.06 82 GLU A N 1
ATOM 673 C CA . GLU A 1 82 ? 5.047 3.712 -4.517 1.00 90.06 82 GLU A CA 1
ATOM 674 C C . GLU A 1 82 ? 5.185 2.363 -5.207 1.00 90.06 82 GLU A C 1
ATOM 676 O O . GLU A 1 82 ? 4.851 1.311 -4.658 1.00 90.06 82 GLU A O 1
ATOM 681 N N . ALA A 1 83 ? 5.643 2.402 -6.455 1.00 84.62 83 ALA A N 1
ATOM 682 C CA . ALA A 1 83 ? 5.748 1.216 -7.279 1.00 84.62 83 ALA A CA 1
ATOM 683 C C . ALA A 1 83 ? 6.965 1.333 -8.205 1.00 84.62 83 ALA A C 1
ATOM 685 O O . ALA A 1 83 ? 6.895 1.916 -9.290 1.00 84.62 83 ALA A O 1
ATOM 686 N N . GLU A 1 84 ? 8.096 0.785 -7.766 1.00 83.38 84 GLU A N 1
ATOM 687 C CA . GLU A 1 84 ? 9.347 0.798 -8.523 1.00 83.38 84 GLU A CA 1
ATOM 688 C C . GLU A 1 84 ? 9.424 -0.404 -9.477 1.00 83.38 84 GLU A C 1
ATOM 690 O O . GLU A 1 84 ? 9.232 -1.546 -9.074 1.00 83.38 84 GLU A O 1
ATOM 695 N N . ASN A 1 85 ? 9.765 -0.172 -10.750 1.00 80.88 85 ASN A N 1
ATOM 696 C CA . ASN A 1 85 ? 10.011 -1.230 -11.749 1.00 80.88 85 ASN A CA 1
ATOM 697 C C . ASN A 1 85 ? 8.850 -2.222 -11.986 1.00 80.88 85 ASN A C 1
ATOM 699 O O . ASN A 1 85 ? 9.069 -3.337 -12.467 1.00 80.88 85 ASN A O 1
ATOM 703 N N . VAL A 1 86 ? 7.610 -1.815 -11.718 1.00 83.25 86 VAL A N 1
ATOM 704 C CA . VAL A 1 86 ? 6.421 -2.653 -11.928 1.00 83.25 86 VAL A CA 1
ATOM 705 C C . VAL A 1 86 ? 5.616 -2.250 -13.162 1.00 83.25 86 VAL A C 1
ATOM 707 O O . VAL A 1 86 ? 5.621 -1.097 -13.607 1.00 83.25 86 VAL A O 1
ATOM 710 N N . SER A 1 87 ? 4.872 -3.200 -13.725 1.00 86.00 87 SER A N 1
ATOM 711 C CA . SER A 1 87 ? 3.987 -2.924 -14.856 1.00 86.00 87 SER A CA 1
ATOM 712 C C . SER A 1 87 ? 2.770 -2.084 -14.434 1.00 86.00 87 SER A C 1
ATOM 714 O O . SER A 1 87 ? 2.238 -2.203 -13.329 1.00 86.00 87 SER A O 1
ATOM 716 N N . LYS A 1 88 ? 2.254 -1.244 -15.342 1.00 87.12 88 LYS A N 1
ATOM 717 C CA . LYS A 1 88 ? 1.018 -0.474 -15.094 1.00 87.12 88 LYS A CA 1
ATOM 718 C C . LYS A 1 88 ? -0.192 -1.385 -14.850 1.00 87.12 88 LYS A C 1
ATOM 720 O O . LYS A 1 88 ? -1.098 -1.020 -14.106 1.00 87.12 88 LYS A O 1
ATOM 725 N N . GLU A 1 89 ? -0.220 -2.546 -15.496 1.00 89.81 89 GLU A N 1
ATOM 726 C CA . GLU A 1 89 ? -1.281 -3.541 -15.332 1.00 89.81 89 GLU A CA 1
ATOM 727 C C . GLU A 1 89 ? -1.292 -4.121 -13.918 1.00 89.81 89 GLU A C 1
ATOM 729 O O . GLU A 1 89 ? -2.368 -4.212 -13.323 1.00 89.81 89 GLU A O 1
ATOM 734 N N . TYR A 1 90 ? -0.108 -4.407 -13.369 1.00 91.44 90 TYR A N 1
ATOM 735 C CA . TYR A 1 90 ? 0.078 -4.860 -11.995 1.00 91.44 90 TYR A CA 1
ATOM 736 C C . TYR A 1 90 ? -0.340 -3.800 -10.971 1.00 91.44 90 TYR A C 1
ATOM 738 O O . TYR A 1 90 ? -1.172 -4.080 -10.115 1.00 91.44 90 TYR A O 1
ATOM 746 N N . VAL A 1 91 ? 0.106 -2.546 -11.131 1.00 91.06 91 VAL A N 1
ATOM 747 C CA . VAL A 1 91 ? -0.322 -1.434 -10.252 1.00 91.06 91 VAL A CA 1
ATOM 748 C C . VAL A 1 91 ? -1.844 -1.319 -10.200 1.00 91.06 91 VAL A C 1
ATOM 750 O O . VAL A 1 91 ? -2.442 -1.224 -9.131 1.00 91.06 91 VAL A O 1
ATOM 753 N N . ASN A 1 92 ? -2.494 -1.383 -11.363 1.00 92.12 92 ASN A N 1
ATOM 754 C CA . ASN A 1 92 ? -3.950 -1.337 -11.428 1.00 92.12 92 ASN A CA 1
ATOM 755 C C . ASN A 1 92 ? -4.608 -2.585 -10.815 1.00 92.12 92 ASN A C 1
ATOM 757 O O . ASN A 1 92 ? -5.755 -2.503 -10.382 1.00 92.12 92 ASN A O 1
ATOM 761 N N . ALA A 1 93 ? -3.943 -3.743 -10.818 1.00 94.00 93 ALA A N 1
ATOM 762 C CA . ALA A 1 93 ? -4.429 -4.938 -10.136 1.00 94.00 93 ALA A CA 1
ATOM 763 C C . ALA A 1 93 ? -4.394 -4.759 -8.612 1.00 94.00 93 ALA A C 1
ATOM 765 O O . ALA A 1 93 ? -5.412 -5.036 -7.981 1.00 94.00 93 ALA A O 1
ATOM 766 N N . CYS A 1 94 ? -3.311 -4.207 -8.053 1.00 94.69 94 CYS A N 1
ATOM 767 C CA . CYS A 1 94 ? -3.199 -3.895 -6.623 1.00 94.69 94 CYS A CA 1
ATOM 768 C C . CYS A 1 94 ? -4.260 -2.885 -6.170 1.00 94.69 94 CYS A C 1
ATOM 770 O O . CYS A 1 94 ? -5.006 -3.169 -5.237 1.00 94.69 94 CYS A O 1
ATOM 772 N N . ILE A 1 95 ? -4.415 -1.768 -6.891 1.00 94.19 95 ILE A N 1
ATOM 773 C CA . ILE A 1 95 ? -5.439 -0.751 -6.586 1.00 94.19 95 ILE A CA 1
ATOM 774 C C . ILE A 1 95 ? -6.845 -1.368 -6.601 1.00 94.19 95 ILE A C 1
ATOM 776 O O . ILE A 1 95 ? -7.614 -1.215 -5.657 1.00 94.19 95 ILE A O 1
ATOM 780 N N . ARG A 1 96 ? -7.175 -2.140 -7.647 1.00 94.31 96 ARG A N 1
ATOM 781 C CA . ARG A 1 96 ? -8.480 -2.816 -7.735 1.00 94.31 96 ARG A CA 1
ATOM 782 C C . ARG A 1 96 ? -8.682 -3.867 -6.655 1.00 94.31 96 ARG A C 1
ATOM 784 O O . ARG A 1 96 ? -9.829 -4.161 -6.340 1.00 94.31 96 ARG A O 1
ATOM 791 N N . PHE A 1 97 ? -7.618 -4.518 -6.199 1.00 95.56 97 PHE A N 1
ATOM 792 C CA . PHE A 1 97 ? -7.715 -5.481 -5.115 1.00 95.56 97 PHE A CA 1
ATOM 793 C C . PHE A 1 97 ? -8.018 -4.757 -3.809 1.00 95.56 97 PHE A C 1
ATOM 795 O O . PHE A 1 97 ? -8.957 -5.150 -3.129 1.00 95.56 97 PHE A O 1
ATOM 802 N N . PHE A 1 98 ? -7.291 -3.674 -3.521 1.00 94.75 98 PHE A N 1
ATOM 803 C CA . PHE A 1 98 ? -7.511 -2.829 -2.353 1.00 94.75 98 PHE A CA 1
ATOM 804 C C . PHE A 1 98 ? -8.962 -2.349 -2.272 1.00 94.75 98 PHE A C 1
ATOM 806 O O . PHE A 1 98 ? -9.641 -2.677 -1.310 1.00 94.75 98 PHE A O 1
ATOM 813 N N . ASP A 1 99 ? -9.499 -1.735 -3.330 1.00 92.38 99 ASP A N 1
ATOM 814 C CA . ASP A 1 99 ? -10.902 -1.277 -3.362 1.00 92.38 99 ASP A CA 1
ATOM 815 C C . ASP A 1 99 ? -11.944 -2.411 -3.235 1.00 92.38 99 ASP A C 1
ATOM 817 O O . ASP A 1 99 ? -13.128 -2.155 -3.027 1.00 92.38 99 ASP A O 1
ATOM 821 N N . LYS A 1 100 ? -11.534 -3.675 -3.400 1.00 92.88 100 LYS A N 1
ATOM 822 C CA . LYS A 1 100 ? -12.403 -4.858 -3.300 1.00 92.88 100 LYS A CA 1
ATOM 823 C C . LYS A 1 100 ? -12.234 -5.638 -2.004 1.00 92.88 100 LYS A C 1
ATOM 825 O O . LYS A 1 100 ? -12.913 -6.658 -1.847 1.00 92.88 100 LYS A O 1
ATOM 830 N N . ILE A 1 101 ? -11.337 -5.224 -1.108 1.00 93.62 101 ILE A N 1
ATOM 831 C CA . ILE A 1 101 ? -11.227 -5.871 0.198 1.00 93.62 101 ILE A CA 1
ATOM 832 C C . ILE A 1 101 ? -12.587 -5.755 0.889 1.00 93.62 101 ILE A C 1
ATOM 834 O O . ILE A 1 101 ? -13.257 -4.726 0.826 1.00 93.62 101 ILE A O 1
ATOM 838 N N . ASN A 1 102 ? -13.027 -6.848 1.509 1.00 91.75 102 ASN A N 1
ATOM 839 C CA . ASN A 1 102 ? -14.295 -6.853 2.216 1.00 91.75 102 ASN A CA 1
ATOM 840 C C . ASN A 1 102 ? -14.225 -5.880 3.402 1.00 91.75 102 ASN A C 1
ATOM 842 O O . ASN A 1 102 ? -13.462 -6.117 4.336 1.00 91.75 102 ASN A O 1
ATOM 846 N N . MET A 1 103 ? -15.048 -4.831 3.376 1.00 90.19 103 MET A N 1
ATOM 847 C CA . MET A 1 103 ? -15.106 -3.821 4.433 1.00 90.19 103 MET A CA 1
ATOM 848 C C . MET A 1 103 ? -15.319 -4.440 5.818 1.00 90.19 103 MET A C 1
ATOM 850 O O . MET A 1 103 ? -14.666 -4.038 6.775 1.00 90.19 103 MET A O 1
ATOM 854 N N . SER A 1 104 ? -16.163 -5.474 5.921 1.00 91.12 104 SER A N 1
ATOM 855 C CA . SER A 1 104 ? -16.446 -6.111 7.210 1.00 91.12 104 SER A CA 1
ATOM 856 C C . SER A 1 104 ? -15.202 -6.749 7.830 1.00 91.12 104 SER A C 1
ATOM 858 O O . SER A 1 104 ? -15.072 -6.757 9.045 1.00 91.12 104 SER A O 1
ATOM 860 N N . LEU A 1 105 ? -14.286 -7.263 6.999 1.00 92.81 105 LEU A N 1
ATOM 861 C CA . LEU A 1 105 ? -13.019 -7.833 7.460 1.00 92.81 105 LEU A CA 1
ATOM 862 C C . LEU A 1 105 ? -12.094 -6.743 8.005 1.00 92.81 105 LEU A C 1
ATOM 864 O O . LEU A 1 105 ? -11.430 -6.968 9.011 1.00 92.81 105 LEU A O 1
ATOM 868 N N . ILE A 1 106 ? -12.045 -5.583 7.342 1.00 91.31 106 ILE A N 1
ATOM 869 C CA . ILE A 1 106 ? -11.242 -4.445 7.804 1.00 91.31 106 ILE A CA 1
ATOM 870 C C . ILE A 1 106 ? -11.764 -3.992 9.159 1.00 91.31 106 ILE A C 1
ATOM 872 O O . ILE A 1 106 ? -11.000 -3.958 10.110 1.00 91.31 106 ILE A O 1
ATOM 876 N N . VAL A 1 107 ? -13.070 -3.741 9.262 1.00 91.75 107 VAL A N 1
ATOM 877 C CA . VAL A 1 107 ? -13.716 -3.325 10.511 1.00 91.75 107 VAL A CA 1
ATOM 878 C C . VAL A 1 107 ? -13.448 -4.326 11.636 1.00 91.75 107 VAL A C 1
ATOM 880 O O . VAL A 1 107 ? -12.959 -3.929 12.688 1.00 91.75 107 VAL A O 1
ATOM 883 N N . GLU A 1 108 ? -13.697 -5.620 11.413 1.00 93.69 108 GLU A N 1
ATOM 884 C CA . GLU A 1 108 ? -13.463 -6.675 12.412 1.00 93.69 108 GLU A CA 1
ATOM 885 C C . GLU A 1 108 ? -12.013 -6.679 12.914 1.00 93.69 108 GLU A C 1
ATOM 887 O O . GLU A 1 108 ? -11.776 -6.671 14.121 1.00 93.69 108 GLU A O 1
ATOM 892 N N . LYS A 1 109 ? -11.034 -6.640 12.002 1.00 93.31 109 LYS A N 1
ATOM 893 C CA . LYS A 1 109 ? -9.614 -6.673 12.373 1.00 93.31 109 LYS A CA 1
ATOM 894 C C . LYS A 1 109 ? -9.118 -5.389 13.012 1.00 93.31 109 LYS A C 1
ATOM 896 O O . LYS A 1 109 ? -8.311 -5.450 13.934 1.00 93.31 109 LYS A O 1
ATOM 901 N N . THR A 1 110 ? -9.635 -4.247 12.587 1.00 91.50 110 THR A N 1
ATOM 902 C CA . THR A 1 110 ? -9.359 -2.973 13.241 1.00 91.50 110 THR A CA 1
ATOM 903 C C . THR A 1 110 ? -9.891 -2.959 14.673 1.00 91.50 110 THR A C 1
ATOM 905 O O . THR A 1 110 ? -9.189 -2.510 15.571 1.00 91.50 110 THR A O 1
ATOM 908 N N . HIS A 1 111 ? -11.093 -3.493 14.909 1.00 90.81 111 HIS A N 1
ATOM 909 C CA . HIS A 1 111 ? -11.654 -3.627 16.259 1.00 90.81 111 HIS A CA 1
ATOM 910 C C . HIS A 1 111 ? -10.810 -4.544 17.147 1.00 90.81 111 HIS A C 1
ATOM 912 O O . HIS A 1 111 ? -10.526 -4.194 18.289 1.00 90.81 111 HIS A O 1
ATOM 918 N N . GLU A 1 112 ? -10.366 -5.692 16.623 1.00 90.50 112 GLU A N 1
ATOM 919 C CA . GLU A 1 112 ? -9.443 -6.582 17.343 1.00 90.50 112 GLU A CA 1
ATOM 920 C C . GLU A 1 112 ? -8.140 -5.862 17.740 1.00 90.50 112 GLU A C 1
ATOM 922 O O . GLU A 1 112 ? -7.663 -6.023 18.865 1.00 90.50 112 GLU A O 1
ATOM 927 N N . ASP A 1 113 ? -7.565 -5.066 16.832 1.00 88.62 113 ASP A N 1
ATOM 928 C CA . ASP A 1 113 ? -6.351 -4.287 17.092 1.00 88.62 113 ASP A CA 1
ATOM 929 C C . ASP A 1 113 ? -6.587 -3.174 18.126 1.00 88.62 113 ASP A C 1
ATOM 931 O O . ASP A 1 113 ? -5.811 -3.043 19.075 1.00 88.62 113 ASP A O 1
ATOM 935 N N . PHE A 1 114 ? -7.687 -2.430 18.002 1.00 87.94 114 PHE A N 1
ATOM 936 C CA . PHE A 1 114 ? -8.070 -1.377 18.941 1.00 87.94 114 PHE A CA 1
ATOM 937 C C . PHE A 1 114 ? -8.259 -1.911 20.366 1.00 87.94 114 PHE A C 1
ATOM 939 O O . PHE A 1 114 ? -7.659 -1.386 21.307 1.00 87.94 114 PHE A O 1
ATOM 946 N N . GLU A 1 115 ? -9.022 -2.995 20.539 1.00 87.00 115 GLU A N 1
ATOM 947 C CA . GLU A 1 115 ? -9.240 -3.608 21.857 1.00 87.00 115 GLU A CA 1
ATOM 948 C C . GLU A 1 115 ? -7.926 -4.128 22.461 1.00 87.00 115 GLU A C 1
ATOM 950 O O . GLU A 1 115 ? -7.666 -3.938 23.651 1.00 87.00 115 GLU A O 1
ATOM 955 N N . ARG A 1 116 ? -7.031 -4.692 21.637 1.00 85.50 116 ARG A N 1
ATOM 956 C CA . ARG A 1 116 ? -5.690 -5.104 22.075 1.00 85.50 116 ARG A CA 1
ATOM 957 C C . ARG A 1 116 ? -4.878 -3.930 22.633 1.00 85.50 116 ARG A C 1
ATOM 959 O O . ARG A 1 116 ? -4.190 -4.100 23.638 1.00 85.50 116 ARG A O 1
ATOM 966 N N . PHE A 1 117 ? -4.935 -2.752 22.012 1.00 80.00 117 PHE A N 1
ATOM 967 C CA . PHE A 1 117 ? -4.233 -1.560 22.504 1.00 80.00 117 PHE A CA 1
ATOM 968 C C . PHE A 1 117 ? -4.883 -0.953 23.746 1.00 80.00 117 PHE A C 1
ATOM 970 O O . PHE A 1 117 ? -4.176 -0.561 24.679 1.00 80.00 117 PHE A O 1
ATOM 977 N N . LYS A 1 118 ? -6.217 -0.939 23.794 1.00 79.12 118 LYS A N 1
ATOM 978 C CA . LYS A 1 118 ? -7.006 -0.489 24.946 1.00 79.12 118 LYS A CA 1
ATOM 979 C C . LYS A 1 118 ? -6.656 -1.257 26.222 1.00 79.12 118 LYS A C 1
ATOM 981 O O . LYS A 1 118 ? -6.558 -0.662 27.293 1.00 79.12 118 LYS A O 1
ATOM 986 N N . GLU A 1 119 ? -6.409 -2.563 26.121 1.00 76.94 119 GLU A N 1
ATOM 987 C CA . GLU A 1 119 ? -5.979 -3.386 27.261 1.00 76.94 119 GLU A CA 1
ATOM 988 C C . GLU A 1 119 ? -4.569 -3.036 27.778 1.00 76.94 119 GLU A C 1
ATOM 990 O O . GLU A 1 119 ? -4.259 -3.288 28.946 1.00 76.94 119 GLU A O 1
ATOM 995 N N . VAL A 1 120 ? -3.703 -2.467 26.930 1.00 71.06 120 VAL A N 1
ATOM 996 C CA . VAL A 1 120 ? -2.265 -2.300 27.203 1.00 71.06 120 VAL A CA 1
ATOM 997 C C . VAL A 1 120 ? -1.885 -0.865 27.592 1.00 71.06 120 VAL A C 1
ATOM 999 O O . VAL A 1 120 ? -0.876 -0.678 28.278 1.00 71.06 120 VAL A O 1
ATOM 1002 N N . GLY A 1 121 ? -2.673 0.156 27.238 1.00 59.28 121 GLY A N 1
ATOM 1003 C CA . GLY A 1 121 ? -2.325 1.542 27.560 1.00 59.28 121 GLY A CA 1
ATOM 1004 C C . GLY A 1 121 ? -3.487 2.533 27.558 1.00 59.28 121 GLY A C 1
ATOM 1005 O O . GLY A 1 121 ? -4.341 2.532 26.681 1.00 59.28 121 GLY A O 1
ATOM 1006 N N . THR A 1 122 ? -3.466 3.440 28.538 1.00 52.59 122 THR A N 1
ATOM 1007 C CA . THR A 1 122 ? -4.306 4.642 28.616 1.00 52.59 122 THR A CA 1
ATOM 1008 C C . THR A 1 122 ? -3.711 5.736 27.729 1.00 52.59 122 THR A C 1
ATOM 1010 O O . THR A 1 122 ? -2.892 6.532 28.198 1.00 52.59 122 THR A O 1
ATOM 1013 N N . PHE A 1 123 ? -4.066 5.760 26.446 1.00 61.22 123 PHE A N 1
ATOM 1014 C CA . PHE A 1 123 ? -3.861 6.956 25.629 1.00 61.22 123 PHE A CA 1
ATOM 1015 C C . PHE A 1 123 ? -4.947 7.983 25.977 1.00 61.22 123 PHE A C 1
ATOM 1017 O O . PHE A 1 123 ? -6.124 7.635 26.092 1.00 61.22 123 PHE A O 1
ATOM 1024 N N . ASP A 1 124 ? -4.547 9.243 26.173 1.00 61.12 124 ASP A N 1
ATOM 1025 C CA . ASP A 1 124 ? -5.489 10.349 26.369 1.00 61.12 124 ASP A CA 1
ATOM 1026 C C . ASP A 1 124 ? -6.415 10.435 25.142 1.00 61.12 124 ASP A C 1
ATOM 1028 O O . ASP A 1 124 ? -5.938 10.636 24.027 1.00 61.12 124 ASP A O 1
ATOM 1032 N N . GLY A 1 125 ? -7.727 10.275 25.351 1.00 59.91 125 GLY A N 1
ATOM 1033 C CA . GLY A 1 125 ? -8.749 10.338 24.294 1.00 59.91 125 GLY A CA 1
ATOM 1034 C C . GLY A 1 125 ? -9.385 9.002 23.884 1.00 59.91 125 GLY A C 1
ATOM 1035 O O . GLY A 1 125 ? -10.382 9.025 23.169 1.00 59.91 125 GLY A O 1
ATOM 1036 N N . ILE A 1 126 ? -8.902 7.847 24.372 1.00 69.56 126 ILE A N 1
ATOM 1037 C CA . ILE A 1 126 ? -9.512 6.530 24.066 1.00 69.56 126 ILE A CA 1
ATOM 1038 C C . ILE A 1 126 ? -10.981 6.439 24.520 1.00 69.56 126 ILE A C 1
ATOM 1040 O O . ILE A 1 126 ? -11.794 5.836 23.824 1.00 69.56 126 ILE A O 1
ATOM 1044 N N . GLU A 1 127 ? -11.337 7.049 25.657 1.00 65.94 127 GLU A N 1
ATOM 1045 C CA . GLU A 1 127 ? -12.719 7.038 26.171 1.00 65.94 127 GLU A CA 1
ATOM 1046 C C . GLU A 1 127 ? -13.695 7.765 25.225 1.00 65.94 127 GLU A C 1
ATOM 1048 O O . GLU A 1 127 ? -14.811 7.295 25.019 1.00 65.94 127 GLU A O 1
ATOM 1053 N N . ASP A 1 128 ? -13.261 8.863 24.593 1.00 65.88 128 ASP A N 1
ATOM 1054 C CA . ASP A 1 128 ? -14.074 9.618 23.627 1.00 65.88 128 ASP A CA 1
ATOM 1055 C C . ASP A 1 128 ? -14.201 8.880 22.279 1.00 65.88 128 ASP A C 1
ATOM 1057 O O . ASP A 1 128 ? -15.198 9.036 21.566 1.00 65.88 128 ASP A O 1
ATOM 1061 N N . MET A 1 129 ? -13.201 8.060 21.932 1.00 73.19 129 MET A N 1
ATOM 1062 C CA . MET A 1 129 ? -13.218 7.208 20.742 1.00 73.19 129 MET A CA 1
ATOM 1063 C C . MET A 1 129 ? -14.138 6.001 20.902 1.00 73.19 129 MET A C 1
ATOM 1065 O O . MET A 1 129 ? -14.800 5.624 19.942 1.00 73.19 129 MET A O 1
ATOM 1069 N N . GLU A 1 130 ? -14.212 5.394 22.088 1.00 72.12 130 GLU A N 1
ATOM 1070 C CA . GLU A 1 130 ? -14.992 4.171 22.322 1.00 72.12 130 GLU A CA 1
ATOM 1071 C C . GLU A 1 130 ? -16.480 4.350 21.986 1.00 72.12 130 GLU A C 1
ATOM 1073 O O . GLU A 1 130 ? -17.095 3.469 21.388 1.00 72.12 130 GLU A O 1
ATOM 1078 N N . GLU A 1 131 ? -17.054 5.514 22.297 1.00 71.56 131 GLU A N 1
ATOM 1079 C CA . GLU A 1 131 ? -18.449 5.810 21.955 1.00 71.56 131 GLU A CA 1
ATOM 1080 C C . GLU A 1 131 ? -18.680 5.967 20.439 1.00 71.56 131 GLU A C 1
ATOM 1082 O O . GLU A 1 131 ? -19.802 5.774 19.964 1.00 71.56 131 GLU A O 1
ATOM 1087 N N . GLN A 1 132 ? -17.639 6.316 19.673 1.00 72.56 132 GLN A N 1
ATOM 1088 C CA . GLN A 1 132 ? -17.718 6.654 18.245 1.00 72.56 132 GLN A CA 1
ATOM 1089 C C . GLN A 1 132 ? -17.189 5.549 17.322 1.00 72.56 132 GLN A C 1
ATOM 1091 O O . GLN A 1 132 ? -17.612 5.457 16.172 1.00 72.56 132 GLN A O 1
ATOM 1096 N N . ALA A 1 133 ? -16.303 4.689 17.819 1.00 75.38 133 ALA A N 1
ATOM 1097 C CA . ALA A 1 133 ? -15.644 3.644 17.050 1.00 75.38 133 ALA A CA 1
ATOM 1098 C C . ALA A 1 133 ? -16.539 2.419 16.786 1.00 75.38 133 ALA A C 1
ATOM 1100 O O . ALA A 1 133 ? -16.073 1.448 16.209 1.00 75.38 133 ALA A O 1
ATOM 1101 N N . CYS A 1 134 ? -17.817 2.412 17.167 1.00 77.50 134 CYS A N 1
ATOM 1102 C CA . CYS A 1 134 ? -18.706 1.276 16.910 1.00 77.50 134 CYS A CA 1
ATOM 1103 C C . CYS A 1 134 ? -18.901 0.996 15.408 1.00 77.50 134 CYS A C 1
ATOM 1105 O O . CYS A 1 134 ? -19.054 1.913 14.599 1.00 77.50 134 CYS A O 1
ATOM 1107 N N . ASP A 1 135 ? -18.980 -0.291 15.055 1.00 84.50 135 ASP A N 1
ATOM 1108 C CA . ASP A 1 135 ? -19.200 -0.761 13.683 1.00 84.50 135 ASP A CA 1
ATOM 1109 C C . ASP A 1 135 ? -18.199 -0.125 12.693 1.00 84.50 135 ASP A C 1
ATOM 1111 O O . ASP A 1 135 ? -16.994 -0.118 12.942 1.00 84.50 135 ASP A O 1
ATOM 1115 N N . GLU A 1 136 ? -18.683 0.408 11.569 1.00 84.88 136 GLU A N 1
ATOM 1116 C CA . GLU A 1 136 ? -17.871 1.070 10.538 1.00 84.88 136 GLU A CA 1
ATOM 1117 C C . GLU A 1 136 ? -17.262 2.4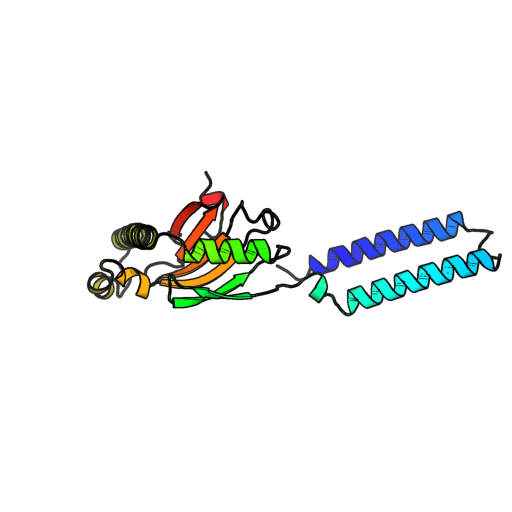05 11.007 1.00 84.88 136 GLU A C 1
ATOM 1119 O O . GLU A 1 136 ? -16.324 2.887 10.377 1.00 84.88 136 GLU A O 1
ATOM 1124 N N . GLY A 1 137 ? -17.737 2.979 12.122 1.00 83.31 137 GLY A N 1
ATOM 1125 C CA . GLY A 1 137 ? -17.242 4.251 12.661 1.00 83.31 137 GLY A CA 1
ATOM 1126 C C . GLY A 1 137 ? -15.770 4.211 13.073 1.00 83.31 137 GLY A C 1
ATOM 1127 O O . GLY A 1 137 ? -15.091 5.233 13.033 1.00 83.31 137 GLY A O 1
ATOM 1128 N N . ILE A 1 138 ? -15.225 3.024 13.375 1.00 86.44 138 ILE A N 1
ATOM 1129 C CA . ILE A 1 138 ? -13.794 2.860 13.676 1.00 86.44 138 ILE A CA 1
ATOM 1130 C C . ILE A 1 138 ? -12.882 3.306 12.523 1.00 86.44 138 ILE A C 1
ATOM 1132 O O . ILE A 1 138 ? -11.733 3.685 12.744 1.00 86.44 138 ILE A O 1
ATOM 1136 N N . LEU A 1 139 ? -13.384 3.274 11.285 1.00 88.25 139 LEU A N 1
ATOM 1137 C CA . LEU A 1 139 ? -12.609 3.632 10.100 1.00 88.25 139 LEU A CA 1
ATOM 1138 C C . LEU A 1 139 ? -12.361 5.139 9.990 1.00 88.25 139 LEU A C 1
ATOM 1140 O O . LEU A 1 139 ? -11.374 5.528 9.369 1.00 88.25 139 LEU A O 1
ATOM 1144 N N . ASP A 1 140 ? -13.192 5.977 10.617 1.00 87.25 140 ASP A N 1
ATOM 1145 C CA . ASP A 1 140 ? -13.026 7.439 10.613 1.00 87.25 140 ASP A CA 1
ATOM 1146 C C . ASP A 1 140 ? -11.742 7.879 11.336 1.00 87.25 140 ASP A C 1
ATOM 1148 O O . ASP A 1 140 ? -11.198 8.954 11.073 1.00 87.25 140 ASP A O 1
ATOM 1152 N N . PHE A 1 141 ? -11.223 7.012 12.205 1.00 87.50 141 PHE A N 1
ATOM 1153 C CA . PHE A 1 141 ? -9.991 7.205 12.963 1.00 87.50 141 PHE A CA 1
ATOM 1154 C C . PHE A 1 141 ? -8.755 6.640 12.257 1.00 87.50 141 PHE A C 1
ATOM 1156 O O . PHE A 1 141 ? -7.646 6.739 12.785 1.00 87.50 141 PHE A O 1
ATOM 1163 N N . ILE A 1 142 ? -8.928 6.046 11.071 1.00 88.12 142 ILE A N 1
ATOM 1164 C CA . ILE A 1 142 ? -7.835 5.546 10.242 1.00 88.12 142 ILE A CA 1
ATOM 1165 C C . ILE A 1 142 ? -7.634 6.474 9.055 1.00 88.12 142 ILE A C 1
ATOM 1167 O O . ILE A 1 142 ? -8.530 6.739 8.254 1.00 88.12 142 ILE A O 1
ATOM 1171 N N . LYS A 1 143 ? -6.388 6.896 8.868 1.00 89.88 143 LYS A N 1
ATOM 1172 C CA . LYS A 1 143 ? -5.973 7.689 7.722 1.00 89.88 143 LYS A CA 1
ATOM 1173 C C . LYS A 1 143 ? -4.892 6.972 6.935 1.00 89.88 143 LYS A C 1
ATOM 1175 O O . LYS A 1 143 ? -3.702 7.112 7.219 1.00 89.88 143 LYS A O 1
ATOM 1180 N N . MET A 1 144 ? -5.307 6.267 5.887 1.00 91.88 144 MET A N 1
ATOM 1181 C CA . MET A 1 144 ? -4.378 5.685 4.917 1.00 91.88 144 MET A CA 1
ATOM 1182 C C . MET A 1 144 ? -3.613 6.778 4.170 1.00 91.88 144 MET A C 1
ATOM 1184 O O . MET A 1 144 ? -4.177 7.818 3.820 1.00 91.88 144 MET A O 1
ATOM 1188 N N . LYS A 1 145 ? -2.324 6.537 3.925 1.00 91.06 145 LYS A N 1
ATOM 1189 C CA . LYS A 1 145 ? -1.414 7.503 3.300 1.00 91.06 145 LYS A CA 1
ATOM 1190 C C . LYS A 1 145 ? -0.741 6.952 2.064 1.00 91.06 145 LYS A C 1
ATOM 1192 O O . LYS A 1 145 ? -0.721 7.630 1.038 1.00 91.06 145 LYS A O 1
ATOM 1197 N N . ILE A 1 146 ? -0.177 5.756 2.172 1.00 92.19 146 ILE A N 1
ATOM 1198 C CA . ILE A 1 146 ? 0.728 5.225 1.163 1.00 92.19 146 ILE A CA 1
ATOM 1199 C C . ILE A 1 146 ? 0.476 3.742 0.925 1.00 92.19 146 ILE A C 1
ATOM 1201 O O . ILE A 1 146 ? 0.031 3.027 1.812 1.00 92.19 146 ILE A O 1
ATOM 1205 N N . MET A 1 147 ? 0.720 3.288 -0.294 1.00 93.94 147 MET A N 1
ATOM 1206 C CA . MET A 1 147 ? 0.673 1.899 -0.708 1.00 93.94 147 MET A CA 1
ATOM 1207 C C . MET A 1 147 ? 1.993 1.560 -1.388 1.00 93.94 147 MET A C 1
ATOM 1209 O O . MET A 1 147 ? 2.279 2.051 -2.482 1.00 93.94 147 MET A O 1
ATOM 1213 N N . HIS A 1 148 ? 2.772 0.696 -0.752 1.00 91.81 148 HIS A N 1
ATOM 1214 C CA . HIS A 1 148 ? 4.003 0.141 -1.291 1.00 91.81 148 HIS A CA 1
ATOM 1215 C C . HIS A 1 148 ? 3.668 -1.136 -2.053 1.00 91.81 148 HIS A C 1
ATOM 1217 O O . HIS A 1 148 ? 3.193 -2.111 -1.472 1.00 91.81 148 HIS A O 1
ATOM 1223 N N . ILE A 1 149 ? 3.893 -1.129 -3.363 1.00 91.19 149 ILE A N 1
ATOM 1224 C CA . ILE A 1 149 ? 3.648 -2.281 -4.229 1.00 91.19 149 ILE A CA 1
ATOM 1225 C C . ILE A 1 149 ? 4.937 -3.081 -4.375 1.00 91.19 149 ILE A C 1
ATOM 1227 O O . ILE A 1 149 ? 5.986 -2.524 -4.701 1.00 91.19 149 ILE A O 1
ATOM 1231 N N . ASP A 1 150 ? 4.845 -4.395 -4.177 1.00 89.38 150 ASP A N 1
ATOM 1232 C CA . ASP A 1 150 ? 6.005 -5.267 -4.298 1.00 89.38 150 ASP A CA 1
ATOM 1233 C C . ASP A 1 150 ? 6.547 -5.317 -5.738 1.00 89.38 150 ASP A C 1
ATOM 1235 O O . ASP A 1 150 ? 5.808 -5.502 -6.711 1.00 89.38 150 ASP A O 1
ATOM 1239 N N . ALA A 1 151 ? 7.866 -5.164 -5.861 1.00 85.81 151 ALA A N 1
ATOM 1240 C CA . ALA A 1 151 ? 8.555 -5.150 -7.143 1.00 85.81 151 ALA A CA 1
ATOM 1241 C C . ALA A 1 151 ? 8.899 -6.557 -7.651 1.00 85.81 151 ALA A C 1
ATOM 1243 O O . ALA A 1 151 ? 8.998 -6.749 -8.867 1.00 85.81 151 ALA A O 1
ATOM 1244 N N . GLU A 1 152 ? 9.067 -7.542 -6.760 1.00 85.50 152 GLU A N 1
ATOM 1245 C CA . GLU A 1 152 ? 9.443 -8.911 -7.140 1.00 85.50 152 GLU A CA 1
ATOM 1246 C C . GLU A 1 152 ? 8.337 -9.586 -7.961 1.00 85.50 152 GLU A C 1
ATOM 1248 O O . GLU A 1 152 ? 8.612 -10.220 -8.983 1.00 85.50 152 GLU A O 1
ATOM 1253 N N . HIS A 1 153 ? 7.080 -9.350 -7.586 1.00 85.12 153 HIS A N 1
ATOM 1254 C CA . HIS A 1 153 ? 5.889 -9.842 -8.281 1.00 85.12 153 HIS A CA 1
ATOM 1255 C C . HIS A 1 153 ? 5.355 -8.854 -9.335 1.00 85.12 153 HIS A C 1
ATOM 1257 O O . HIS A 1 153 ? 4.356 -9.123 -10.003 1.00 85.12 153 HIS A O 1
ATOM 1263 N N . GLY A 1 154 ? 6.066 -7.743 -9.568 1.00 79.69 154 GLY A N 1
ATOM 1264 C CA . GLY A 1 154 ? 5.650 -6.570 -10.350 1.00 79.69 154 GLY A CA 1
ATOM 1265 C C . GLY A 1 154 ? 5.216 -6.784 -11.808 1.00 79.69 154 GLY A C 1
ATOM 1266 O O . GLY A 1 154 ? 4.771 -5.841 -12.478 1.00 79.69 154 GLY A O 1
ATOM 1267 N N . GLN A 1 155 ? 5.378 -8.002 -12.328 1.00 82.31 155 GLN A N 1
ATOM 1268 C CA . GLN A 1 155 ? 5.081 -8.390 -13.707 1.00 82.31 155 GLN A CA 1
ATOM 1269 C C . GLN A 1 155 ? 3.895 -9.361 -13.832 1.00 82.31 155 GLN A C 1
ATOM 1271 O O . GLN A 1 155 ? 3.421 -9.562 -14.949 1.00 82.31 155 GLN A O 1
ATOM 1276 N N . ASP A 1 156 ? 3.395 -9.942 -12.734 1.00 86.00 156 ASP A N 1
ATOM 1277 C CA . ASP A 1 156 ? 2.258 -10.872 -12.758 1.00 86.00 156 ASP A CA 1
ATOM 1278 C C . ASP A 1 156 ? 1.013 -10.246 -12.102 1.00 86.00 156 ASP A C 1
ATOM 1280 O O . ASP A 1 156 ? 0.901 -10.229 -10.878 1.00 86.00 156 ASP A O 1
ATOM 1284 N N . PRO A 1 157 ? 0.021 -9.771 -12.882 1.00 84.62 157 PRO A N 1
ATOM 1285 C CA . PRO A 1 157 ? -1.200 -9.158 -12.349 1.00 84.62 157 PRO A CA 1
ATOM 1286 C C . PRO A 1 157 ? -2.085 -10.104 -11.521 1.00 84.62 157 PRO A C 1
ATOM 1288 O O . PRO A 1 157 ? -3.069 -9.637 -10.946 1.00 84.62 157 PRO A O 1
ATOM 1291 N N . ASN A 1 158 ? -1.780 -11.404 -11.466 1.00 88.06 158 ASN A N 1
ATOM 1292 C CA . ASN A 1 158 ? -2.512 -12.372 -10.647 1.00 88.06 158 ASN A CA 1
ATOM 1293 C C . ASN A 1 158 ? -1.869 -12.603 -9.274 1.00 88.06 158 ASN A C 1
ATOM 1295 O O . ASN A 1 158 ? -2.551 -13.080 -8.368 1.00 88.06 158 ASN A O 1
ATOM 1299 N N . ALA A 1 159 ? -0.594 -12.253 -9.105 1.00 88.44 159 ALA A N 1
ATOM 1300 C CA . ALA A 1 159 ? 0.137 -12.380 -7.851 1.00 88.44 159 ALA A CA 1
ATOM 1301 C C . ALA A 1 159 ? 0.164 -11.021 -7.141 1.00 88.44 159 ALA A C 1
ATOM 1303 O O . ALA A 1 159 ? 1.201 -10.379 -7.071 1.00 88.44 159 ALA A O 1
ATOM 1304 N N . VAL A 1 160 ? -0.993 -10.541 -6.667 1.00 93.00 160 VAL A N 1
ATOM 1305 C CA . VAL A 1 160 ? -1.116 -9.205 -6.050 1.00 93.00 160 VAL A CA 1
ATOM 1306 C C . VAL A 1 160 ? -0.456 -9.167 -4.672 1.00 93.00 160 VAL A C 1
ATOM 1308 O O . VAL A 1 160 ? -0.894 -9.879 -3.766 1.00 93.00 160 VAL A O 1
ATOM 1311 N N . TRP A 1 161 ? 0.547 -8.300 -4.527 1.00 94.50 161 TRP A N 1
ATOM 1312 C CA . TRP A 1 161 ? 1.295 -8.050 -3.294 1.00 94.50 161 TRP A CA 1
ATOM 1313 C C . TRP A 1 161 ? 1.466 -6.544 -3.046 1.00 94.50 161 TRP A C 1
ATOM 1315 O O . TRP A 1 161 ? 1.955 -5.818 -3.921 1.00 94.50 161 TRP A O 1
ATOM 1325 N N . PHE A 1 162 ? 1.060 -6.076 -1.863 1.00 93.50 162 PHE A N 1
ATOM 1326 C CA . PHE A 1 162 ? 1.279 -4.699 -1.407 1.00 93.50 162 PHE A CA 1
ATOM 1327 C C . PHE A 1 162 ? 1.129 -4.561 0.119 1.00 93.50 162 PHE A C 1
ATOM 1329 O O . PHE A 1 162 ? 0.473 -5.382 0.763 1.00 93.50 162 PHE A O 1
ATOM 1336 N N . ILE A 1 163 ? 1.667 -3.473 0.672 1.00 93.38 163 ILE A N 1
ATOM 1337 C CA . ILE A 1 163 ? 1.345 -2.955 2.007 1.00 93.38 163 ILE A CA 1
ATOM 1338 C C . ILE A 1 163 ? 0.734 -1.580 1.812 1.00 93.38 163 ILE A C 1
ATOM 1340 O O . ILE A 1 163 ? 1.322 -0.731 1.146 1.00 93.38 163 ILE A O 1
ATOM 1344 N N . ALA A 1 164 ? -0.449 -1.363 2.373 1.00 93.56 164 ALA A N 1
ATOM 1345 C CA . ALA A 1 164 ? -1.000 -0.029 2.526 1.00 93.56 164 ALA A CA 1
ATOM 1346 C C . ALA A 1 164 ? -0.773 0.423 3.968 1.00 93.56 164 ALA A C 1
ATOM 1348 O O . ALA A 1 164 ? -1.165 -0.291 4.883 1.00 93.56 164 ALA A O 1
ATOM 1349 N N . GLU A 1 165 ? -0.168 1.589 4.160 1.00 93.00 165 GLU A N 1
ATOM 1350 C CA . GLU A 1 165 ? 0.182 2.157 5.461 1.00 93.00 165 GLU A CA 1
ATOM 1351 C C . GLU A 1 165 ? -0.588 3.454 5.715 1.00 93.00 165 GLU A C 1
ATOM 1353 O O . GLU A 1 165 ? -0.903 4.236 4.803 1.00 93.00 165 GLU A O 1
ATOM 1358 N N . GLY A 1 166 ? -0.875 3.697 6.985 1.00 90.75 166 GLY A N 1
ATOM 1359 C CA . GLY A 1 166 ? -1.609 4.850 7.461 1.00 90.75 166 GLY A CA 1
ATOM 1360 C C . GLY A 1 166 ? -1.329 5.158 8.922 1.00 90.75 166 GLY A C 1
ATOM 1361 O O . GLY A 1 166 ? -0.465 4.570 9.568 1.00 90.75 166 GLY A O 1
ATOM 1362 N N . GLU A 1 167 ? -2.089 6.111 9.434 1.00 90.19 167 GLU A N 1
ATOM 1363 C CA . GLU A 1 167 ? -2.148 6.438 10.854 1.00 90.19 167 GLU A CA 1
ATOM 1364 C C . GLU A 1 167 ? -3.472 5.935 11.418 1.00 90.19 167 GLU A C 1
ATOM 1366 O O . GLU A 1 167 ? -4.491 5.998 10.730 1.00 90.19 167 GLU A O 1
ATOM 1371 N N . ALA A 1 168 ? -3.452 5.483 12.665 1.00 88.50 168 ALA A N 1
ATOM 1372 C CA . ALA A 1 168 ? -4.649 5.305 13.471 1.00 88.50 168 ALA A CA 1
ATOM 1373 C C . ALA A 1 168 ? -4.43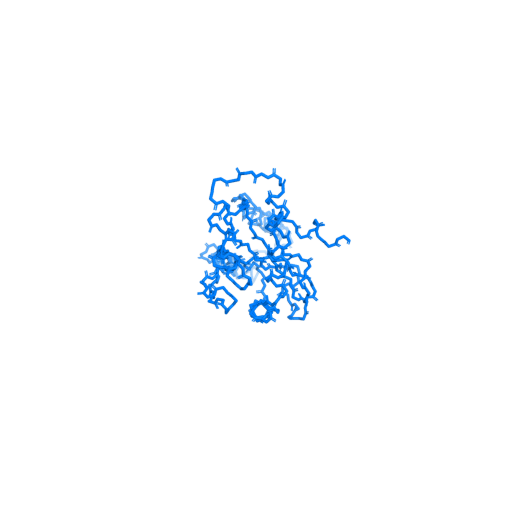8 6.022 14.804 1.00 88.50 168 ALA A C 1
ATOM 1375 O O . ALA A 1 168 ? -3.308 6.132 15.273 1.00 88.50 168 ALA A O 1
ATOM 1376 N N . GLU A 1 169 ? -5.500 6.540 15.412 1.00 86.75 169 GLU A N 1
ATOM 1377 C CA . GLU A 1 169 ? -5.350 7.389 16.603 1.00 86.75 169 GLU A CA 1
ATOM 1378 C C . GLU A 1 169 ? -4.833 6.640 17.847 1.00 86.75 169 GLU A C 1
ATOM 1380 O O . GLU A 1 169 ? -4.282 7.267 18.750 1.00 86.75 169 GLU A O 1
ATOM 1385 N N . TRP A 1 170 ? -4.950 5.307 17.889 1.00 82.25 170 TRP A N 1
ATOM 1386 C CA . TRP A 1 170 ? -4.549 4.475 19.035 1.00 82.25 170 TRP A CA 1
ATOM 1387 C C . T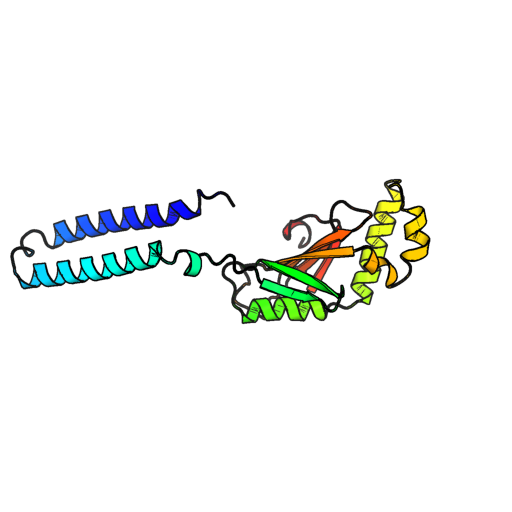RP A 1 170 ? -3.190 3.772 18.890 1.00 82.25 170 TRP A C 1
ATOM 1389 O O . TRP A 1 170 ? -2.747 3.124 19.839 1.00 82.25 170 TRP A O 1
ATOM 1399 N N . CYS A 1 171 ? -2.517 3.866 17.741 1.00 80.94 171 CYS A N 1
ATOM 1400 C CA . CYS A 1 171 ? -1.221 3.215 17.524 1.00 80.94 171 CYS A CA 1
ATOM 1401 C C . CYS A 1 171 ? -0.273 4.073 16.674 1.00 80.94 171 CYS A C 1
ATOM 1403 O O . CYS A 1 171 ? -0.689 4.994 15.978 1.00 80.94 171 CYS A O 1
ATOM 1405 N N . GLU A 1 172 ? 1.027 3.766 16.702 1.00 78.88 172 GLU A N 1
ATOM 1406 C CA . GLU A 1 172 ? 2.044 4.547 15.973 1.00 78.88 172 GLU A CA 1
ATOM 1407 C C . GLU A 1 172 ? 1.909 4.453 14.440 1.00 78.88 172 GLU A C 1
ATOM 1409 O O . GLU A 1 172 ? 2.411 5.317 13.719 1.00 78.88 172 GLU A O 1
ATOM 1414 N N . GLY A 1 173 ? 1.205 3.438 13.937 1.00 85.75 173 GLY A N 1
ATOM 1415 C CA . GLY A 1 173 ? 0.866 3.285 12.528 1.00 85.75 173 GLY A CA 1
ATOM 1416 C C . GLY A 1 173 ? -0.071 2.105 12.303 1.00 85.75 173 GLY A C 1
ATOM 1417 O O . GLY A 1 173 ? -0.103 1.173 13.104 1.00 85.75 173 GLY A O 1
ATOM 1418 N N . PHE A 1 174 ? -0.809 2.142 11.200 1.00 90.62 174 PHE A N 1
ATOM 1419 C CA . PHE A 1 174 ? -1.745 1.098 10.790 1.00 90.62 174 PHE A CA 1
ATOM 1420 C C . PHE A 1 174 ? -1.361 0.573 9.408 1.00 90.62 174 PHE A C 1
ATOM 1422 O O . PHE A 1 174 ? -1.010 1.362 8.529 1.00 90.62 174 PHE A O 1
ATOM 1429 N N . GLU A 1 175 ? -1.442 -0.737 9.191 1.00 93.94 175 GLU A N 1
ATOM 1430 C CA . GLU A 1 175 ? -1.134 -1.353 7.906 1.00 93.94 175 GLU A CA 1
ATOM 1431 C C . GLU A 1 175 ? -2.162 -2.400 7.471 1.00 93.94 175 GLU A C 1
ATOM 1433 O O . GLU A 1 175 ? -2.770 -3.097 8.281 1.00 93.94 175 GLU A O 1
ATOM 1438 N N . ILE A 1 176 ? -2.331 -2.522 6.153 1.00 94.19 176 ILE A N 1
ATOM 1439 C CA . ILE A 1 176 ? -3.042 -3.613 5.486 1.00 94.19 176 ILE A CA 1
ATOM 1440 C C . ILE A 1 176 ? -2.034 -4.321 4.590 1.00 94.19 176 ILE A C 1
ATOM 1442 O O . ILE A 1 176 ? -1.552 -3.742 3.613 1.00 94.19 176 ILE A O 1
ATOM 1446 N N . VAL A 1 177 ? -1.749 -5.583 4.897 1.00 93.88 177 VAL A N 1
ATOM 1447 C CA . VAL A 1 177 ? -0.783 -6.406 4.163 1.00 93.88 177 VAL A CA 1
ATOM 1448 C C . VAL A 1 177 ? -1.526 -7.387 3.274 1.00 93.88 177 VAL A C 1
ATOM 1450 O O . VAL A 1 177 ? -2.356 -8.174 3.742 1.00 93.88 177 VAL A O 1
ATOM 1453 N N . VAL A 1 178 ? -1.200 -7.371 1.984 1.00 93.88 178 VAL A N 1
ATOM 1454 C CA . VAL A 1 178 ? -1.735 -8.297 0.988 1.00 93.88 178 VAL A CA 1
ATOM 1455 C C . VAL A 1 178 ? -0.594 -9.076 0.351 1.00 93.88 178 VAL A C 1
ATOM 1457 O O . VAL A 1 178 ? 0.365 -8.487 -0.141 1.00 93.88 178 VAL A O 1
ATOM 1460 N N . ALA A 1 179 ? -0.737 -10.399 0.320 1.00 91.94 179 ALA A N 1
ATOM 1461 C CA . ALA A 1 179 ? 0.161 -11.313 -0.373 1.00 91.94 179 ALA A CA 1
ATOM 1462 C C . ALA A 1 179 ? -0.659 -12.364 -1.126 1.00 91.94 179 ALA A C 1
ATOM 1464 O O . ALA A 1 179 ? -1.673 -12.859 -0.624 1.00 91.94 179 ALA A O 1
ATOM 1465 N N . ASP A 1 180 ? -0.242 -12.683 -2.348 1.00 90.38 180 ASP A N 1
ATOM 1466 C CA . ASP A 1 180 ? -0.891 -13.652 -3.239 1.00 90.38 180 ASP A CA 1
ATOM 1467 C C . ASP A 1 180 ? -2.404 -13.424 -3.397 1.00 90.38 180 ASP A C 1
ATOM 1469 O O . ASP A 1 180 ? -3.209 -14.362 -3.421 1.00 90.38 180 ASP A O 1
ATOM 1473 N N . GLY A 1 181 ? -2.813 -12.152 -3.473 1.00 90.25 181 GLY A N 1
ATOM 1474 C CA . GLY A 1 181 ? -4.222 -11.777 -3.588 1.00 90.25 181 GLY A CA 1
ATOM 1475 C C . GLY A 1 181 ? -5.062 -12.157 -2.365 1.00 90.25 181 GLY A C 1
ATOM 1476 O O . GLY A 1 181 ? -6.256 -12.440 -2.497 1.00 90.25 181 GLY A O 1
ATOM 1477 N N . LYS A 1 182 ? -4.460 -12.189 -1.175 1.00 92.12 182 LYS A N 1
ATOM 1478 C CA . LYS A 1 182 ? -5.150 -12.391 0.102 1.00 92.12 182 LYS A CA 1
ATOM 1479 C C . LYS A 1 182 ? -4.701 -11.350 1.111 1.00 92.12 182 LYS A C 1
ATOM 1481 O O . LYS A 1 182 ? -3.524 -11.021 1.183 1.00 92.12 182 LYS A O 1
ATOM 1486 N N . VAL A 1 183 ? -5.646 -10.872 1.914 1.00 93.19 183 VAL A N 1
ATOM 1487 C CA . VAL A 1 183 ? -5.337 -10.074 3.103 1.00 93.19 183 VAL A CA 1
ATOM 1488 C C . VAL A 1 183 ? -4.688 -10.994 4.132 1.00 93.19 183 VAL A C 1
ATOM 1490 O O . VAL A 1 183 ? -5.285 -12.001 4.515 1.00 93.19 183 VAL A O 1
ATOM 1493 N N . VAL A 1 184 ? -3.466 -10.661 4.534 1.00 93.31 184 VAL A N 1
ATOM 1494 C CA . VAL A 1 184 ? -2.655 -11.441 5.480 1.00 93.31 184 VAL A CA 1
ATOM 1495 C C . VAL A 1 184 ? -2.672 -10.801 6.864 1.00 93.31 184 VAL A C 1
ATOM 1497 O O . VAL A 1 184 ? -2.709 -11.512 7.862 1.00 93.31 184 VAL A O 1
ATOM 1500 N N . HIS A 1 185 ? -2.681 -9.467 6.917 1.00 92.44 185 HIS A N 1
ATOM 1501 C CA . HIS A 1 185 ? -2.671 -8.691 8.156 1.00 92.44 185 HIS A CA 1
ATOM 1502 C C . HIS A 1 185 ? -3.424 -7.368 7.987 1.00 92.44 185 HIS A C 1
ATOM 1504 O O . HIS A 1 185 ? -3.417 -6.781 6.902 1.00 92.44 185 HIS A O 1
ATOM 1510 N N . ILE A 1 186 ? -4.078 -6.939 9.065 1.00 93.06 186 ILE A N 1
ATOM 1511 C CA . ILE A 1 186 ? -4.707 -5.630 9.248 1.00 93.06 186 ILE A CA 1
ATOM 1512 C C . ILE A 1 186 ? -4.498 -5.255 10.717 1.00 93.06 186 ILE A C 1
ATOM 1514 O O . ILE A 1 186 ? -4.891 -6.031 11.588 1.00 93.06 186 ILE A O 1
ATOM 1518 N N . GLY A 1 187 ? -3.909 -4.094 10.992 1.00 89.69 187 GLY A N 1
ATOM 1519 C CA . GLY A 1 187 ? -3.686 -3.614 12.359 1.00 89.69 187 GLY A CA 1
ATOM 1520 C C . GLY A 1 187 ? -2.387 -2.830 12.477 1.00 89.69 187 GLY A C 1
ATOM 1521 O O . GLY A 1 187 ? -1.968 -2.189 11.518 1.00 89.69 187 GLY A O 1
ATOM 1522 N N . GLU A 1 188 ? -1.739 -2.900 13.637 1.00 88.38 188 GLU A N 1
ATOM 1523 C CA . GLU A 1 188 ? -0.465 -2.219 13.899 1.00 88.38 188 GLU A CA 1
ATOM 1524 C C . GLU A 1 188 ? 0.585 -2.416 12.792 1.00 88.38 188 GLU A C 1
ATOM 1526 O O . GLU A 1 188 ? 0.840 -3.538 12.335 1.00 88.38 188 GLU A O 1
ATOM 1531 N N . LEU A 1 189 ? 1.210 -1.302 12.408 1.00 84.75 189 LEU A N 1
ATOM 1532 C CA . LEU A 1 189 ? 2.296 -1.225 11.438 1.00 84.75 189 LEU A CA 1
ATOM 1533 C C . LEU A 1 189 ? 3.538 -1.980 11.934 1.00 84.75 189 LEU A C 1
ATOM 1535 O O . LEU A 1 189 ? 4.135 -1.632 12.953 1.00 84.75 189 LEU A O 1
ATOM 1539 N N . SER A 1 190 ? 3.983 -2.958 11.150 1.00 81.50 190 SER A N 1
ATOM 1540 C CA . SER A 1 190 ? 5.267 -3.642 11.330 1.00 81.50 190 SER A CA 1
ATOM 1541 C C . SER A 1 190 ? 6.317 -3.178 10.315 1.00 81.50 190 SER A C 1
ATOM 1543 O O . SER A 1 190 ? 7.515 -3.230 10.605 1.00 81.50 190 SER A O 1
ATOM 1545 N N . GLY A 1 191 ? 5.877 -2.756 9.121 1.00 65.38 191 GLY A N 1
ATOM 1546 C CA . GLY A 1 191 ? 6.738 -2.399 7.994 1.00 65.38 191 GLY A CA 1
ATOM 1547 C C . GLY A 1 191 ? 7.519 -3.566 7.364 1.00 65.38 191 GLY A C 1
ATOM 1548 O O . GLY A 1 191 ? 8.430 -3.315 6.573 1.00 65.38 191 GLY A O 1
ATOM 1549 N N . ASP A 1 192 ? 7.222 -4.833 7.695 1.00 70.81 192 ASP A N 1
ATOM 1550 C CA . ASP A 1 192 ? 7.921 -6.007 7.140 1.00 70.81 192 ASP A CA 1
ATOM 1551 C C . ASP A 1 192 ? 6.949 -7.112 6.691 1.00 70.81 192 ASP A C 1
ATOM 1553 O O . ASP A 1 192 ? 6.397 -7.852 7.505 1.00 70.81 192 ASP A O 1
ATOM 1557 N N . TYR A 1 193 ? 6.822 -7.302 5.369 1.00 67.44 193 TYR A N 1
ATOM 1558 C CA . TYR A 1 193 ? 6.070 -8.409 4.756 1.00 67.44 193 TYR A CA 1
ATOM 1559 C C . TYR A 1 193 ? 6.413 -9.774 5.373 1.00 67.44 193 TYR A C 1
ATOM 1561 O O . TYR A 1 193 ? 5.534 -10.606 5.606 1.00 67.44 193 TYR A O 1
ATOM 1569 N N . ASN A 1 194 ? 7.695 -10.021 5.655 1.00 68.31 194 ASN A N 1
ATOM 1570 C CA . ASN A 1 194 ? 8.163 -11.320 6.135 1.00 68.31 194 ASN A CA 1
ATOM 1571 C C . ASN A 1 194 ? 7.803 -11.576 7.600 1.00 68.31 194 ASN A C 1
ATOM 1573 O O . ASN A 1 194 ? 7.868 -12.723 8.055 1.00 68.31 194 ASN A O 1
ATOM 1577 N N . ALA A 1 195 ? 7.418 -10.541 8.351 1.00 70.00 195 ALA A N 1
ATOM 1578 C CA . ALA A 1 195 ? 6.930 -10.714 9.711 1.00 70.00 195 ALA A CA 1
ATOM 1579 C C . ALA A 1 195 ? 5.603 -11.494 9.734 1.00 70.00 195 ALA A C 1
ATOM 1581 O O . ALA A 1 195 ? 5.385 -12.275 10.665 1.00 70.00 195 ALA A O 1
ATOM 1582 N N . TRP A 1 196 ? 4.780 -11.347 8.687 1.00 66.62 196 TRP A N 1
ATOM 1583 C CA . TRP A 1 196 ? 3.400 -11.842 8.640 1.00 66.62 196 TRP A CA 1
ATOM 1584 C C . TRP A 1 196 ? 3.177 -13.108 7.809 1.00 66.62 196 TRP A C 1
ATOM 1586 O O . TRP A 1 196 ? 2.231 -13.842 8.073 1.00 66.62 196 TRP A O 1
ATOM 1596 N N . ILE A 1 197 ? 4.042 -13.414 6.838 1.00 61.94 197 ILE A N 1
ATOM 1597 C CA . ILE A 1 197 ? 3.871 -14.553 5.906 1.00 61.94 197 ILE A CA 1
ATOM 1598 C C . ILE A 1 197 ? 4.431 -15.879 6.494 1.00 61.94 197 ILE A C 1
ATOM 1600 O O . ILE A 1 197 ? 4.824 -16.787 5.765 1.00 61.94 197 ILE A O 1
ATOM 1604 N N . LYS A 1 198 ? 4.513 -16.009 7.826 1.00 50.88 198 LYS A N 1
ATOM 1605 C CA . LYS A 1 198 ? 5.077 -17.199 8.498 1.00 50.88 198 LYS A CA 1
ATOM 1606 C C . LYS A 1 198 ? 4.194 -18.442 8.420 1.00 50.88 198 LYS A C 1
ATOM 1608 O O . LYS A 1 198 ? 2.974 -18.330 8.664 1.00 50.88 198 LYS A O 1
#

Foldseek 3Di:
DDPVVVVVVVVVVVVVVVVVVVVLCVVCVVVCVPPVVVVVVVVVVVVVVVVVVVCVVCVCVVWPQVFDWDQAPLLRHIATEGATQFDPLQVVLQRVLRNPPDSQVLLVQAVVQLVVLVVPDDDPCNVVVVVQSPDSSQSNQWDWYYKYFDNVCRYPSQFGWIKTKTDGPRAPIWIFTDTRSDTQDTHHDPVDNVVGPD

Radius of gyration: 26.0 Å; chains: 1; bounding box: 67×31×72 Å